Protein AF-A0A524RV89-F1 (afdb_monomer)

Nearest PDB structures (foldseek):
  7t7t-assembly1_A  TM=2.545E-01  e=1.380E-01  Citrus unshiu
  4hot-assembly1_A  TM=1.975E-01  e=1.926E-01  Homo sapiens
  7b6z-assembly1_A  TM=2.613E-01  e=2.079E+00  Drosophila melanogaster
  7cc7-assembly1_A  TM=2.211E-01  e=3.576E+00  Homo sapiens

Mean predicted aligned error: 7.77 Å

Foldseek 3Di:
DKDLADLQLLLVHDLPDALVVLVVSLVVPLVDDDPLPADPQLNVLLNVSSVVSSVQCNPPVSSVVVVVVVVVQVVPPDPRRDIDDDDPSSQLSSLVSCVVSLVLVSSLVSLVVCCDPPNRDDAPDSSVVSSLSSNLSSLQSVLVVCVVVLVLVVNLVSLVVSLVVCVVRVVCVVSSVVSQLVNLLSLLSQLVVQLQDDPVVPVSNVVSLVSVVQQQVQQLHLPRAQVPGRNRDDNVVSVVSVVNSVVSDDLVSLLVVLVVRVVSPYPVSLLSNLVSLCVCCVVVVNLVSLVVSLVSLVPDPDPQCLLVNLVSCVSNVNNVVSVVSVVPHPDPVLVVQCVVPPVDSSVSSVVVVD

Organism: NCBI:txid2507554

Secondary structure (DSSP, 8-state):
-EES--HHHHHT--TT--HHHHHHHHHHHHHS---S---HHHHHHHHHHHHHHHHHHHSHHHHHHHHHHHHHHHHSSS-----EE--TTSHHHHHHHHHHTT-HHHHHHHHHHHTSTTSPPPTT-HHHHHHHHHHHHHHHHHHHHHHHTT-HHHHHHHHHHHHHHHTT-GGGHHHHHHHHHHHHHHHHHHHHHHHTS-TT-HHHHHHHHHHHHHHHHHHTSTT---TT-TT---HHHHHHHHHHHHHHS-HHHHHHHHHHHHHTT-HHHHHHHHHHHHHHHHHTT-HHHHHHHHHHHHHS--TT-HHHHHHHHHHTT-HHHHHHHHTT---HHHHHHTTS--S-HHHHHHHHT-

Radius of gyration: 31.1 Å; Cα contacts (8 Å, |Δi|>4): 405; chains: 1; bounding box: 71×44×80 Å

Sequence (354 aa):
MELAIDHFRLLGVSTSTACDMVLQVLRQRLEQPPGEGYSSETLKARAQLLRASADLLSDQTRRNSYEAELLAMGGEGASCVAALEIPSSLEAGGLILLLEASLAQEALDGALKALQPPQAPALGSGREADLTLLAATAARAAAGDLWHQRRYEQAAIVLQQAVSLLQKYPRQGERREQLQADLAQLLPYRVLDLLSRDLSVVDARQRGLELLDGLIAARGGLEGSAEGCPGAMTASAFQDFLKQIRSYMTVGEQIERFEDWARKGSPTADFLGAHALTSAGFSRHQPALIFQALERLTAMPTAGLEPELSCLQLLLGRTDLAQKTLDRCDSAQLAGWLVEPSGDRLADLCCCCR

Solvent-accessible surface area (backbone atoms only — not comparable to full-atom values): 19061 Å² total; per-residue (Å²): 84,73,41,84,43,42,60,43,50,59,63,71,48,60,96,82,62,53,45,71,56,46,55,52,46,49,51,53,54,66,77,55,64,82,85,88,72,62,44,73,65,41,53,48,28,31,50,48,54,49,48,56,35,42,60,41,56,50,36,67,69,56,30,53,54,50,52,52,53,53,51,55,48,62,66,66,90,48,95,61,66,45,66,37,79,42,60,78,88,32,44,69,14,52,36,50,36,30,37,76,56,72,35,14,58,62,20,20,53,51,28,55,54,46,64,30,82,94,66,39,54,60,91,89,35,66,66,36,54,36,37,54,50,44,24,49,54,17,24,52,48,34,22,48,57,27,44,79,70,69,38,40,60,59,18,40,51,44,31,50,52,41,41,63,54,42,70,80,38,76,92,41,51,70,62,39,50,51,44,50,50,54,45,21,63,42,45,63,54,26,28,49,57,28,30,64,49,62,86,85,47,50,72,49,32,54,51,15,51,52,49,46,52,50,50,34,55,63,24,67,32,87,87,36,56,36,82,95,27,72,42,55,49,54,73,67,57,46,51,53,49,52,60,53,49,53,77,46,45,53,71,66,59,47,34,55,50,17,51,55,40,26,75,73,70,20,67,66,26,41,53,52,22,24,54,42,28,34,54,50,12,62,78,65,74,33,63,69,36,32,50,53,17,42,55,50,62,69,72,47,98,62,86,86,49,31,62,61,49,15,51,44,28,46,76,67,70,35,55,72,61,14,51,61,32,41,76,68,51,88,48,70,69,57,59,64,67,59,68,78,70,86,80,45,72,70,64,55,51,60,63,72,75,111

pLDDT: mean 89.1, std 11.67, range [34.16, 98.25]

Structure (mmCIF, N/CA/C/O backbone):
data_AF-A0A524RV89-F1
#
_entry.id   AF-A0A524RV89-F1
#
loop_
_atom_site.group_PDB
_atom_site.id
_atom_site.type_symbol
_atom_site.label_atom_id
_atom_site.label_alt_id
_atom_site.label_comp_id
_atom_site.label_asym_id
_atom_site.label_entity_id
_atom_site.label_seq_id
_atom_site.pdbx_PDB_ins_code
_atom_site.Cartn_x
_atom_site.Cartn_y
_atom_site.Cartn_z
_atom_site.occupancy
_atom_site.B_iso_or_equiv
_atom_site.auth_seq_id
_atom_site.auth_comp_id
_atom_site.auth_asym_id
_atom_site.auth_atom_id
_atom_site.pdbx_PDB_model_num
ATOM 1 N N . MET A 1 1 ? -24.936 4.294 18.659 1.00 84.81 1 MET A N 1
ATOM 2 C CA . MET A 1 1 ? -24.056 3.912 17.532 1.00 84.81 1 MET A CA 1
ATOM 3 C C . MET A 1 1 ? -24.070 2.402 17.455 1.00 84.81 1 MET A C 1
ATOM 5 O O . MET A 1 1 ? -24.128 1.787 18.508 1.00 84.81 1 MET A O 1
ATOM 9 N N . GLU A 1 2 ? -24.025 1.825 16.264 1.00 88.25 2 GLU A N 1
ATOM 10 C CA . GLU A 1 2 ? -23.900 0.378 16.079 1.00 88.25 2 GLU A CA 1
ATOM 11 C C . GLU A 1 2 ? -22.435 0.011 15.815 1.00 88.25 2 GLU A C 1
ATOM 13 O O . GLU A 1 2 ? -21.784 0.630 14.970 1.00 88.25 2 GLU A O 1
ATOM 18 N N . LEU A 1 3 ? -21.915 -0.973 16.548 1.00 87.75 3 LEU A N 1
ATOM 19 C CA . LEU A 1 3 ? -20.628 -1.610 16.275 1.00 87.75 3 LEU A CA 1
ATOM 20 C C . LEU A 1 3 ? -20.870 -2.921 15.535 1.00 87.75 3 LEU A C 1
ATOM 22 O O . LEU A 1 3 ? -21.623 -3.757 16.024 1.00 87.75 3 LEU A O 1
ATOM 26 N N . ALA A 1 4 ? -20.187 -3.135 14.414 1.00 89.19 4 ALA A N 1
ATOM 27 C CA . ALA A 1 4 ? -20.280 -4.363 13.622 1.00 89.19 4 ALA A CA 1
ATOM 28 C C . ALA A 1 4 ? -19.476 -5.523 14.256 1.00 89.19 4 ALA A C 1
ATOM 30 O O . ALA A 1 4 ? -18.532 -6.048 13.668 1.00 89.19 4 ALA A O 1
ATOM 31 N N . ILE A 1 5 ? -19.801 -5.880 15.498 1.00 90.75 5 ILE A N 1
ATOM 32 C CA . ILE A 1 5 ? -19.165 -6.946 16.276 1.00 90.75 5 ILE A CA 1
ATOM 33 C C . ILE A 1 5 ? -20.167 -7.530 17.276 1.00 90.75 5 ILE A C 1
ATOM 35 O O . ILE A 1 5 ? -20.971 -6.788 17.821 1.00 90.75 5 ILE A O 1
ATOM 39 N N . ASP A 1 6 ? -20.107 -8.834 17.555 1.00 92.69 6 ASP A N 1
ATOM 40 C CA . ASP A 1 6 ? -20.896 -9.489 18.609 1.00 92.69 6 ASP A CA 1
ATOM 41 C C . ASP A 1 6 ? -20.194 -9.469 19.983 1.00 92.69 6 ASP A C 1
ATOM 43 O O . ASP A 1 6 ? -19.000 -9.179 20.098 1.00 92.69 6 ASP A O 1
ATOM 47 N N . HIS A 1 7 ? -20.925 -9.819 21.049 1.00 93.88 7 HIS A N 1
ATOM 48 C CA . HIS A 1 7 ? -20.385 -9.833 22.414 1.00 93.88 7 HIS A CA 1
ATOM 49 C C . HIS A 1 7 ? -19.232 -10.830 22.610 1.00 93.88 7 HIS A C 1
ATOM 51 O O . HIS A 1 7 ? -18.341 -10.556 23.417 1.00 93.88 7 HIS A O 1
ATOM 57 N N . PHE A 1 8 ? -19.215 -11.965 21.896 1.00 93.75 8 PHE A N 1
ATOM 58 C CA . PHE A 1 8 ? -18.141 -12.956 22.013 1.00 93.75 8 PHE A CA 1
ATOM 59 C C . PHE A 1 8 ? -16.850 -12.417 21.395 1.00 93.75 8 PHE A C 1
ATOM 61 O O . PHE A 1 8 ? -15.810 -12.387 22.058 1.00 93.75 8 PHE A O 1
ATOM 68 N N . ARG A 1 9 ? -16.923 -11.906 20.161 1.00 93.12 9 ARG A N 1
ATOM 69 C CA . ARG A 1 9 ? -15.789 -11.292 19.458 1.00 93.12 9 ARG A CA 1
ATOM 70 C C . ARG A 1 9 ? -15.277 -10.044 20.167 1.00 93.12 9 ARG A C 1
ATOM 72 O O . ARG A 1 9 ? -14.065 -9.881 20.267 1.00 93.12 9 ARG A O 1
ATOM 79 N N . LEU A 1 10 ? -16.165 -9.216 20.720 1.00 93.38 10 LEU A N 1
ATOM 80 C CA . LEU A 1 10 ? -15.792 -8.036 21.506 1.00 93.38 10 LEU A CA 1
ATOM 81 C C . LEU A 1 10 ? -14.957 -8.416 22.740 1.00 93.38 10 LEU A C 1
ATOM 83 O O . LEU A 1 10 ? -13.987 -7.730 23.069 1.00 93.38 10 LEU A O 1
ATOM 87 N N . LEU A 1 11 ? -15.287 -9.532 23.402 1.00 93.69 11 LEU A N 1
ATOM 88 C CA . LEU A 1 11 ? -14.493 -10.071 24.512 1.00 93.69 11 LEU A CA 1
ATOM 89 C C . LEU A 1 11 ? -13.249 -10.856 24.075 1.00 93.69 11 LEU A C 1
ATOM 91 O O . LEU A 1 11 ? -12.358 -11.061 24.899 1.00 93.69 11 LEU A O 1
ATOM 95 N N . GLY A 1 12 ? -13.179 -11.291 22.816 1.00 91.75 12 GLY A N 1
ATOM 96 C CA . GLY A 1 12 ? -12.126 -12.173 22.311 1.00 91.75 12 GLY A CA 1
ATOM 97 C C . GLY A 1 12 ? -12.311 -13.640 22.713 1.00 91.75 12 GLY A C 1
ATOM 98 O O . GLY A 1 12 ? -11.329 -14.347 22.926 1.00 91.75 12 GLY A O 1
ATOM 99 N N . VAL A 1 13 ? -13.557 -14.100 22.855 1.00 93.94 13 VAL A N 1
ATOM 100 C CA . VAL A 1 13 ? -13.904 -15.493 23.188 1.00 93.94 13 VAL A CA 1
ATOM 101 C C . VAL A 1 13 ? -14.694 -16.150 22.052 1.00 93.94 13 VAL A C 1
ATOM 103 O O . VAL A 1 13 ? -15.300 -15.461 21.238 1.00 93.94 13 VAL A O 1
ATOM 106 N N . SER A 1 14 ? -14.708 -17.485 21.984 1.00 90.75 14 SER A N 1
ATOM 107 C CA . SER A 1 14 ? -15.597 -18.222 21.078 1.00 90.75 14 SER A CA 1
ATOM 108 C C . SER A 1 14 ? -16.951 -18.513 21.734 1.00 90.75 14 SER A C 1
ATOM 110 O O . SER A 1 14 ? -17.088 -18.496 22.960 1.00 90.75 14 SER A O 1
ATOM 112 N N . THR A 1 15 ? -17.952 -18.858 20.920 1.00 88.44 15 THR A N 1
ATOM 113 C CA . THR A 1 15 ? -19.286 -19.279 21.390 1.00 88.44 15 THR A CA 1
ATOM 114 C C . THR A 1 15 ? -19.252 -20.547 22.249 1.00 88.44 15 THR A C 1
ATOM 116 O O . THR A 1 15 ? -20.160 -20.785 23.036 1.00 88.44 15 THR A O 1
ATOM 119 N N . SER A 1 16 ? -18.181 -21.344 22.171 1.00 89.00 16 SER A N 1
ATOM 120 C CA . SER A 1 16 ? -17.980 -22.550 22.983 1.00 89.00 16 SER A CA 1
ATOM 121 C C . SER A 1 16 ? -17.348 -22.290 24.359 1.00 89.00 16 SER A C 1
ATOM 123 O O . SER A 1 16 ? -17.211 -23.219 25.151 1.00 89.00 16 SER A O 1
ATOM 125 N N . THR A 1 17 ? -16.903 -21.066 24.655 1.00 91.06 17 THR A N 1
ATOM 126 C CA . THR A 1 17 ? -16.176 -20.750 25.896 1.00 91.06 17 THR A CA 1
ATOM 127 C C . THR A 1 17 ? -17.087 -20.843 27.122 1.00 91.06 17 THR A C 1
ATOM 129 O O . THR A 1 17 ? -18.148 -20.230 27.139 1.00 91.06 17 THR A O 1
ATOM 132 N N . ALA A 1 18 ? -16.688 -21.562 28.176 1.00 89.94 18 ALA A N 1
ATOM 133 C CA . ALA A 1 18 ? -17.464 -21.675 29.421 1.00 89.94 18 ALA A CA 1
ATOM 134 C C . ALA A 1 18 ? -17.517 -20.356 30.227 1.00 89.94 18 ALA A C 1
ATOM 136 O O . ALA A 1 18 ? -16.608 -19.532 30.123 1.00 89.94 18 ALA A O 1
ATOM 137 N N . CYS A 1 19 ? -18.541 -20.165 31.071 1.00 86.25 19 CYS A N 1
ATOM 138 C CA . CYS A 1 19 ? -18.753 -18.915 31.825 1.00 86.25 19 CYS A CA 1
ATOM 139 C C . CYS A 1 19 ? -17.561 -18.509 32.712 1.00 86.25 19 CYS A C 1
ATOM 141 O O . CYS A 1 19 ? -17.164 -17.344 32.702 1.00 86.25 19 CYS A O 1
ATOM 143 N N . ASP A 1 20 ? -16.933 -19.453 33.420 1.00 88.19 20 ASP A N 1
ATOM 144 C CA . ASP A 1 20 ? -15.768 -19.153 34.271 1.00 88.19 20 ASP A CA 1
ATOM 145 C C . ASP A 1 20 ? -14.581 -18.620 33.453 1.00 88.19 20 ASP A C 1
ATOM 147 O O . ASP A 1 20 ? -13.881 -17.691 33.868 1.00 88.19 20 ASP A O 1
ATOM 151 N N . MET A 1 21 ? -14.403 -19.149 32.238 1.00 93.19 21 MET A N 1
ATOM 152 C CA . MET A 1 21 ? -13.368 -18.695 31.312 1.00 93.19 21 MET A CA 1
ATOM 153 C C . MET A 1 21 ? -13.661 -17.291 30.773 1.00 93.19 21 MET A C 1
ATOM 155 O O . MET A 1 21 ? -12.728 -16.510 30.603 1.00 93.19 21 MET A O 1
ATOM 159 N N . VAL A 1 22 ? -14.932 -16.925 30.564 1.00 94.31 22 VAL A N 1
ATOM 160 C CA . VAL A 1 22 ? -15.321 -15.554 30.171 1.00 94.31 22 VAL A CA 1
ATOM 161 C C . VAL A 1 22 ? -14.859 -14.540 31.221 1.00 94.31 22 VAL A C 1
ATOM 163 O O . VAL A 1 22 ? -14.265 -13.518 30.874 1.00 94.31 22 VAL A O 1
ATOM 166 N N . LEU A 1 23 ? -15.065 -14.830 32.510 1.00 93.62 23 LEU A N 1
ATOM 167 C CA . LEU A 1 23 ? -14.633 -13.945 33.598 1.00 93.62 23 LEU A CA 1
ATOM 168 C C . LEU A 1 23 ? -13.105 -13.861 33.710 1.00 93.62 23 LEU A C 1
ATOM 170 O O . LEU A 1 23 ? -12.569 -12.795 34.021 1.00 93.62 23 LEU A O 1
ATOM 174 N N . GLN A 1 24 ? -12.395 -14.959 33.441 1.00 94.44 24 GLN A N 1
ATOM 175 C CA . GLN A 1 24 ? -10.934 -14.953 33.393 1.00 94.44 24 GLN A CA 1
ATOM 176 C C . GLN A 1 24 ? -10.411 -14.081 32.242 1.00 94.44 24 GLN A C 1
ATOM 178 O O . GLN A 1 24 ? -9.532 -13.246 32.464 1.00 94.44 24 GLN A O 1
ATOM 183 N N . VAL A 1 25 ? -10.983 -14.221 31.042 1.00 95.50 25 VAL A N 1
ATOM 184 C CA . VAL A 1 25 ? -10.621 -13.399 29.877 1.00 95.50 25 VAL A CA 1
ATOM 185 C C . VAL A 1 25 ? -10.921 -11.925 30.143 1.00 95.50 25 VAL A C 1
ATOM 187 O O . VAL A 1 25 ? -10.062 -11.079 29.890 1.00 95.50 25 VAL A O 1
ATOM 190 N N . LEU A 1 26 ? -12.075 -11.603 30.741 1.00 96.69 26 LEU A N 1
ATOM 191 C CA . LEU A 1 26 ? -12.393 -10.239 31.170 1.00 96.69 26 LEU A CA 1
ATOM 192 C C . LEU A 1 26 ? -11.293 -9.661 32.070 1.00 96.69 26 LEU A C 1
ATOM 194 O O . LEU A 1 26 ? -10.817 -8.557 31.807 1.00 96.69 26 LEU A O 1
ATOM 198 N N . ARG A 1 27 ? -10.881 -10.383 33.124 1.00 96.25 27 ARG A N 1
ATOM 199 C CA . ARG A 1 27 ? -9.831 -9.913 34.048 1.00 96.25 27 ARG A CA 1
ATOM 200 C C . ARG A 1 27 ? -8.536 -9.609 33.304 1.00 96.25 27 ARG A C 1
ATOM 202 O O . ARG A 1 27 ? -8.019 -8.503 33.434 1.00 96.25 27 ARG A O 1
ATOM 209 N N . GLN A 1 28 ? -8.083 -10.530 32.456 1.00 95.81 28 GLN A N 1
ATOM 210 C CA . GLN A 1 28 ? -6.875 -10.335 31.657 1.00 95.81 28 GLN A CA 1
ATOM 211 C C . GLN A 1 28 ? -6.978 -9.095 30.753 1.00 95.81 28 GLN A C 1
ATOM 213 O O . GLN A 1 28 ? -6.059 -8.280 30.707 1.00 95.81 28 GLN A O 1
ATOM 218 N N . ARG A 1 29 ? -8.110 -8.904 30.063 1.00 95.62 29 ARG A N 1
ATOM 219 C CA . ARG A 1 29 ? -8.323 -7.752 29.166 1.00 95.62 29 ARG A CA 1
ATOM 220 C C . ARG A 1 29 ? -8.420 -6.415 29.907 1.00 95.62 29 ARG A C 1
ATOM 222 O O . ARG A 1 29 ? -8.148 -5.371 29.307 1.00 95.62 29 ARG A O 1
ATOM 229 N N . LEU A 1 30 ? -8.834 -6.427 31.176 1.00 95.69 30 LEU A N 1
ATOM 230 C CA . LEU A 1 30 ? -8.850 -5.246 32.044 1.00 95.69 30 LEU A CA 1
ATOM 231 C C . LEU A 1 30 ? -7.454 -4.912 32.590 1.00 95.69 30 LEU A C 1
ATOM 233 O O . LEU A 1 30 ? -7.133 -3.733 32.719 1.00 95.69 30 LEU A O 1
ATOM 237 N N . GLU A 1 31 ? -6.633 -5.923 32.883 1.00 95.38 31 GLU A N 1
ATOM 238 C CA . GLU A 1 31 ? -5.240 -5.762 33.330 1.00 95.38 31 GLU A CA 1
ATOM 239 C C . GLU A 1 31 ? -4.295 -5.340 32.196 1.00 95.38 31 GLU A C 1
ATOM 241 O O . GLU A 1 31 ? -3.252 -4.741 32.452 1.00 95.38 31 GLU A O 1
ATOM 246 N N . GLN A 1 32 ? -4.673 -5.612 30.945 1.00 92.12 32 GLN A N 1
ATOM 247 C CA . GLN A 1 32 ? -3.894 -5.301 29.745 1.00 92.12 32 GLN A CA 1
ATOM 248 C C . GLN A 1 32 ? -4.630 -4.284 28.849 1.00 92.12 32 GLN A C 1
ATOM 250 O O . GLN A 1 32 ? -5.162 -4.656 27.797 1.00 92.12 32 GLN A O 1
ATOM 255 N N . PRO A 1 33 ? -4.718 -2.998 29.250 1.00 90.50 33 PRO A N 1
ATOM 256 C CA . PRO A 1 33 ? -5.249 -1.952 28.384 1.00 90.50 33 PRO A CA 1
ATOM 257 C C . PRO A 1 33 ? -4.284 -1.644 27.222 1.00 90.50 33 PRO A C 1
ATOM 259 O O . PRO A 1 33 ? -3.078 -1.874 27.343 1.00 90.50 33 PRO A O 1
ATOM 262 N N . PRO A 1 34 ? -4.783 -1.079 26.109 1.00 91.00 34 PRO A N 1
ATOM 263 C CA . PRO A 1 34 ? -3.933 -0.658 25.000 1.00 91.00 34 PRO A CA 1
ATOM 264 C C . PRO A 1 34 ? -2.951 0.440 25.436 1.00 91.00 34 PRO A C 1
ATOM 266 O O . PRO A 1 34 ? -3.334 1.421 26.075 1.00 91.00 34 PRO A O 1
ATOM 269 N N . GLY A 1 35 ? -1.677 0.281 25.069 1.00 81.25 35 GLY A N 1
ATOM 270 C CA . GLY A 1 35 ? -0.576 1.157 25.498 1.00 81.25 35 GLY A CA 1
ATOM 271 C C . GLY A 1 35 ? -0.398 2.443 24.683 1.00 81.25 35 GLY A C 1
ATOM 272 O O . GLY A 1 35 ? 0.546 3.185 24.925 1.00 81.25 35 GLY A O 1
ATOM 273 N N . GLU A 1 36 ? -1.274 2.725 23.718 1.00 77.88 36 GLU A N 1
ATOM 274 C CA . GLU A 1 36 ? -1.046 3.740 22.671 1.00 77.88 36 GLU A CA 1
ATOM 275 C C . GLU A 1 36 ? -1.231 5.203 23.133 1.00 77.88 36 GLU A C 1
ATOM 277 O O . GLU A 1 36 ? -1.144 6.133 22.328 1.00 77.88 36 GLU A O 1
ATOM 282 N N . GLY A 1 37 ? -1.438 5.425 24.436 1.00 86.75 37 GLY A N 1
ATOM 283 C CA . GLY A 1 37 ? -1.590 6.755 25.033 1.00 86.75 37 GLY A CA 1
ATOM 284 C C . GLY A 1 37 ? -3.027 7.277 25.073 1.00 86.75 37 GLY A C 1
ATOM 285 O O . GLY A 1 37 ? -3.220 8.487 25.170 1.00 86.75 37 GLY A O 1
ATOM 286 N N . TYR A 1 38 ? -4.024 6.388 25.006 1.00 94.69 38 TYR A N 1
ATOM 287 C CA . TYR A 1 38 ? -5.436 6.751 25.146 1.00 94.69 38 TYR A CA 1
ATOM 288 C C . TYR A 1 38 ? -5.743 7.403 26.499 1.00 94.69 38 TYR A C 1
ATOM 290 O O . TYR A 1 38 ? -5.169 7.050 27.535 1.00 94.69 38 TYR A O 1
ATOM 298 N N . SER A 1 39 ? -6.708 8.320 26.510 1.00 94.75 39 SER A N 1
ATOM 299 C CA . SER A 1 39 ? -7.163 8.972 27.732 1.00 94.75 39 SER A CA 1
ATOM 300 C C . SER A 1 39 ? -7.814 7.991 28.713 1.00 94.75 39 SER A C 1
ATOM 302 O O . SER A 1 39 ? -8.401 6.966 28.350 1.00 94.75 39 SER A O 1
ATOM 304 N N . SER A 1 40 ? -7.774 8.345 30.002 1.00 94.62 40 SER A N 1
ATOM 305 C CA . SER A 1 40 ? -8.414 7.537 31.049 1.00 94.62 40 SER A CA 1
ATOM 306 C C . SER A 1 40 ? -9.931 7.398 30.867 1.00 94.62 40 SER A C 1
ATOM 308 O O . SER A 1 40 ? -10.506 6.411 31.320 1.00 94.62 40 SER A O 1
ATOM 310 N N . GLU A 1 41 ? -10.583 8.362 30.212 1.00 94.31 41 GLU A N 1
ATOM 311 C CA . GLU A 1 41 ? -12.019 8.325 29.927 1.00 94.31 41 GLU A CA 1
ATOM 312 C C . GLU A 1 41 ? -12.334 7.242 28.892 1.00 94.31 41 GLU A C 1
ATOM 314 O O . GLU A 1 41 ? -13.166 6.369 29.141 1.00 94.31 41 GLU A O 1
ATOM 319 N N . THR A 1 42 ? -11.586 7.220 27.790 1.00 95.88 42 THR A N 1
ATOM 320 C CA . THR A 1 42 ? -11.736 6.220 26.729 1.00 95.88 42 THR A CA 1
ATOM 321 C C . THR A 1 42 ? -11.395 4.810 27.217 1.00 95.88 42 THR A C 1
ATOM 323 O O . THR A 1 42 ? -12.123 3.858 26.927 1.00 95.88 42 THR A O 1
ATOM 326 N N . LEU A 1 43 ? -10.357 4.656 28.047 1.00 96.25 43 LEU A N 1
ATOM 327 C CA . LEU A 1 43 ? -10.029 3.365 28.665 1.00 96.25 43 LEU A CA 1
ATOM 328 C C . LEU A 1 43 ? -11.121 2.878 29.632 1.00 96.25 43 LEU A C 1
ATOM 330 O O . LEU A 1 43 ? -11.414 1.681 29.685 1.00 96.25 43 LEU A O 1
ATOM 334 N N . LYS A 1 44 ? -11.769 3.788 30.374 1.00 96.19 44 LYS A N 1
ATOM 335 C CA . LYS A 1 44 ? -12.935 3.445 31.205 1.00 96.19 44 LYS A CA 1
ATOM 336 C C . LYS A 1 44 ? -14.130 3.036 30.349 1.00 96.19 44 LYS A C 1
ATOM 338 O O . LYS A 1 44 ? -14.779 2.053 30.696 1.00 96.19 44 LYS A O 1
ATOM 343 N N . ALA A 1 45 ? -14.393 3.732 29.242 1.00 96.31 45 ALA A N 1
ATOM 344 C CA . ALA A 1 45 ? -15.456 3.370 28.307 1.00 96.31 45 ALA A CA 1
ATOM 345 C C . ALA A 1 45 ? -15.245 1.963 27.724 1.00 96.31 45 ALA A C 1
ATOM 347 O O . ALA A 1 45 ? -16.148 1.128 27.776 1.00 96.31 45 ALA A O 1
ATOM 348 N N . ARG A 1 46 ? -14.019 1.654 27.278 1.00 97.00 46 ARG A N 1
ATOM 349 C CA . ARG A 1 46 ? -13.615 0.302 26.857 1.00 97.00 46 ARG A CA 1
ATOM 350 C C . ARG A 1 46 ? -13.884 -0.736 27.950 1.00 97.00 46 ARG A C 1
ATOM 352 O O . ARG A 1 46 ? -14.505 -1.765 27.696 1.00 97.00 46 ARG A O 1
ATOM 359 N N . ALA A 1 47 ? -13.446 -0.469 29.182 1.00 97.44 47 ALA A N 1
ATOM 360 C CA . ALA A 1 47 ? -13.644 -1.381 30.308 1.00 97.44 47 ALA A CA 1
ATOM 361 C C . ALA A 1 47 ? -15.129 -1.603 30.646 1.00 97.44 47 ALA A C 1
ATOM 363 O O . ALA A 1 47 ? -15.508 -2.702 31.045 1.00 97.44 47 ALA A O 1
ATOM 364 N N . GLN A 1 48 ? -15.973 -0.578 30.500 1.00 97.62 48 GLN A N 1
ATOM 365 C CA . GLN A 1 48 ? -17.419 -0.695 30.698 1.00 97.62 48 GLN A CA 1
ATOM 366 C C . GLN A 1 48 ? -18.058 -1.624 29.662 1.00 97.62 48 GLN A C 1
ATOM 368 O O . GLN A 1 48 ? -18.830 -2.498 30.047 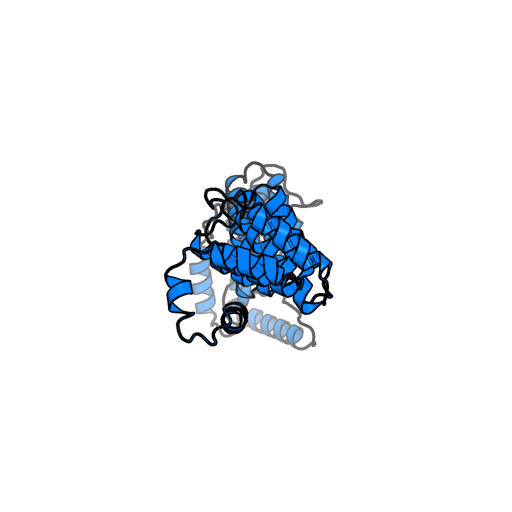1.00 97.62 48 GLN A O 1
ATOM 373 N N . LEU A 1 49 ? -17.693 -1.498 28.383 1.00 97.25 49 LEU A N 1
ATOM 374 C CA . LEU A 1 49 ? -18.198 -2.372 27.315 1.00 97.25 49 LEU A CA 1
ATOM 375 C C . LEU A 1 49 ? -17.768 -3.834 27.500 1.00 97.25 49 LEU A C 1
ATOM 377 O O . LEU A 1 49 ? -18.582 -4.745 27.328 1.00 97.25 49 LEU A O 1
ATOM 381 N N . LEU A 1 50 ? -16.515 -4.061 27.909 1.00 97.50 50 LEU A N 1
ATOM 382 C CA . LEU A 1 50 ? -16.014 -5.399 28.235 1.00 97.50 50 LEU A CA 1
ATOM 383 C C . LEU A 1 50 ? -16.803 -6.033 29.387 1.00 97.50 50 LEU A C 1
ATOM 385 O O . LEU A 1 50 ? -17.221 -7.184 29.281 1.00 97.50 50 LEU A O 1
ATOM 389 N N . ARG A 1 51 ? -17.041 -5.280 30.471 1.00 97.50 51 ARG A N 1
ATOM 390 C CA . ARG A 1 51 ? -17.836 -5.756 31.615 1.00 97.50 51 ARG A CA 1
ATOM 391 C C . ARG A 1 51 ? -19.270 -6.069 31.209 1.00 97.50 51 ARG A C 1
ATOM 393 O O . ARG A 1 51 ? -19.723 -7.172 31.468 1.00 97.50 51 ARG A O 1
ATOM 400 N N . ALA A 1 52 ? -19.936 -5.159 30.499 1.00 96.06 52 ALA A N 1
ATOM 401 C CA . ALA A 1 52 ? -21.314 -5.361 30.052 1.00 96.06 52 ALA A CA 1
ATOM 402 C C . ALA A 1 52 ? -21.467 -6.626 29.189 1.00 96.06 52 ALA A C 1
ATOM 404 O O . ALA A 1 52 ? -22.425 -7.382 29.352 1.00 96.06 52 ALA A O 1
ATOM 405 N N . SER A 1 53 ? -20.496 -6.883 28.310 1.00 95.62 53 SER A N 1
ATOM 406 C CA . SER A 1 53 ? -20.484 -8.085 27.474 1.00 95.62 53 SER A CA 1
ATOM 407 C C . SER A 1 53 ? -20.225 -9.350 28.300 1.00 95.62 53 SER A C 1
ATOM 409 O O . SER A 1 53 ? -20.884 -10.365 28.095 1.00 95.62 53 SER A O 1
ATOM 411 N N . ALA A 1 54 ? -19.327 -9.297 29.285 1.00 96.25 54 ALA A N 1
ATOM 412 C CA . ALA A 1 54 ? -19.038 -10.436 30.154 1.00 96.25 54 ALA A CA 1
ATOM 413 C C . ALA A 1 54 ? -20.207 -10.751 31.099 1.00 96.25 54 ALA A C 1
ATOM 415 O O . ALA A 1 54 ? -20.503 -11.920 31.337 1.00 96.25 54 ALA A O 1
ATOM 416 N N . ASP A 1 55 ? -20.904 -9.729 31.594 1.00 95.81 55 ASP A N 1
ATOM 417 C CA . ASP A 1 55 ? -22.100 -9.875 32.427 1.00 95.81 55 ASP A CA 1
ATOM 418 C C . ASP A 1 55 ? -23.234 -10.559 31.648 1.00 95.81 55 ASP A C 1
ATOM 420 O O . ASP A 1 55 ? -23.977 -11.363 32.205 1.00 95.81 55 ASP A O 1
ATOM 424 N N . LEU A 1 56 ? -23.364 -10.275 30.346 1.00 94.88 56 LEU A N 1
ATOM 425 C CA . LEU A 1 56 ? -24.310 -10.971 29.472 1.00 94.88 56 LEU A CA 1
ATOM 426 C C . LEU A 1 56 ? -23.889 -12.424 29.222 1.00 94.88 56 LEU A C 1
ATOM 428 O O . LEU A 1 56 ? -24.721 -13.321 29.320 1.00 94.88 56 LEU A O 1
ATOM 432 N N . LEU A 1 57 ? -22.610 -12.660 28.917 1.00 95.06 57 LEU A N 1
ATOM 433 C CA . LEU A 1 57 ? -22.090 -13.980 28.540 1.00 95.06 57 LEU A CA 1
ATOM 434 C C . LEU A 1 57 ? -21.863 -14.940 29.722 1.00 95.06 57 LEU A C 1
ATOM 436 O O . LEU A 1 57 ? -21.706 -16.142 29.509 1.00 95.06 57 LEU A O 1
ATOM 440 N N . SER A 1 58 ? -21.818 -14.435 30.954 1.00 93.62 58 SER A N 1
ATOM 441 C CA . SER A 1 58 ? -21.700 -15.256 32.168 1.00 93.62 58 SER A CA 1
ATOM 442 C C . SER A 1 58 ? -23.054 -15.713 32.722 1.00 93.62 58 SER A C 1
ATOM 444 O O . SER A 1 58 ? -23.114 -16.746 33.391 1.00 93.62 58 SER A O 1
ATOM 446 N N . ASP A 1 59 ? -24.143 -15.007 32.408 1.00 93.88 59 ASP A N 1
ATOM 447 C CA . ASP A 1 59 ? -25.510 -15.434 32.714 1.00 93.88 59 ASP A CA 1
ATOM 448 C C . ASP A 1 59 ? -26.000 -16.437 31.660 1.00 93.88 59 ASP A C 1
ATOM 450 O O . ASP A 1 59 ? -26.245 -16.083 30.507 1.00 93.88 59 ASP A O 1
ATOM 454 N N . GLN A 1 60 ? -26.186 -17.696 32.067 1.00 92.38 60 GLN A N 1
ATOM 455 C CA . GLN A 1 60 ? -26.591 -18.776 31.166 1.00 92.38 60 GLN A CA 1
ATOM 456 C C . GLN A 1 60 ? -27.915 -18.494 30.440 1.00 92.38 60 GLN A C 1
ATOM 458 O O . GLN A 1 60 ? -28.067 -18.862 29.278 1.00 92.38 60 GLN A O 1
ATOM 463 N N . THR A 1 61 ? -28.876 -17.845 31.102 1.00 94.94 61 THR A N 1
ATOM 464 C CA . THR A 1 61 ? -30.190 -17.573 30.506 1.00 94.94 61 THR A CA 1
ATOM 465 C C . THR A 1 61 ? -30.061 -16.502 29.433 1.00 94.94 61 THR A C 1
ATOM 467 O O . THR A 1 61 ? -30.528 -16.690 28.312 1.00 94.94 61 THR A O 1
ATOM 470 N N . ARG A 1 62 ? -29.377 -15.396 29.754 1.00 94.56 62 ARG A N 1
ATOM 471 C CA . ARG A 1 62 ? -29.155 -14.288 28.811 1.00 94.56 62 ARG A CA 1
ATOM 472 C C . ARG A 1 62 ? -28.277 -14.713 27.639 1.00 94.56 62 ARG A C 1
ATOM 474 O O . ARG A 1 62 ? -28.577 -14.357 26.503 1.00 94.56 62 ARG A O 1
ATOM 481 N N . ARG A 1 63 ? -27.243 -15.511 27.905 1.00 93.69 63 ARG A N 1
ATOM 482 C CA . ARG A 1 63 ? -26.372 -16.087 26.882 1.00 93.69 63 ARG A CA 1
ATOM 483 C C . ARG A 1 63 ? -27.140 -16.978 25.912 1.00 93.69 63 ARG A C 1
ATOM 485 O O . ARG A 1 63 ? -26.998 -16.785 24.714 1.00 93.69 63 ARG A O 1
ATOM 492 N N . ASN A 1 64 ? -27.964 -17.905 26.406 1.00 92.75 64 ASN A N 1
ATOM 493 C CA . ASN A 1 64 ? -28.741 -18.799 25.541 1.00 92.75 64 ASN A CA 1
ATOM 494 C C . ASN A 1 64 ? -29.698 -18.013 24.631 1.00 92.75 64 ASN A C 1
ATOM 496 O O . ASN A 1 64 ? -29.809 -18.324 23.447 1.00 92.75 64 ASN A O 1
ATOM 500 N N . SER A 1 65 ? -30.366 -16.986 25.169 1.00 93.31 65 SER A N 1
ATOM 501 C CA . SER A 1 65 ? -31.223 -16.101 24.370 1.00 93.31 65 SER A CA 1
ATOM 502 C C . SER A 1 65 ? -30.424 -15.369 23.290 1.00 93.31 65 SER A C 1
ATOM 504 O O . SER A 1 65 ? -30.825 -15.364 22.131 1.00 93.31 65 SER A O 1
ATOM 506 N N . TYR A 1 66 ? -29.260 -14.821 23.646 1.00 92.00 66 TYR A N 1
ATOM 507 C CA . TYR A 1 66 ? -28.391 -14.119 22.703 1.00 92.00 66 TYR A CA 1
ATOM 508 C C . TYR A 1 66 ? -27.815 -15.039 21.614 1.00 92.00 66 TYR A C 1
ATOM 510 O O . TYR A 1 66 ? -27.767 -14.669 20.445 1.00 92.00 66 TYR A O 1
ATOM 518 N N . GLU A 1 67 ? -27.408 -16.261 21.965 1.00 91.44 67 GLU A N 1
ATOM 519 C CA . GLU A 1 67 ? -26.957 -17.262 20.993 1.00 91.44 67 GLU A CA 1
ATOM 520 C C . GLU A 1 67 ? -28.078 -17.640 20.017 1.00 91.44 67 GLU A C 1
ATOM 522 O O . GLU A 1 67 ? -27.825 -17.773 18.820 1.00 91.44 67 GLU A O 1
ATOM 527 N N . ALA A 1 68 ? -29.322 -17.758 20.495 1.00 90.62 68 ALA A N 1
ATOM 528 C CA . ALA A 1 68 ? -30.477 -18.003 19.635 1.00 90.62 68 ALA A CA 1
ATOM 529 C C . ALA A 1 68 ? -30.739 -16.835 18.666 1.00 90.62 68 ALA A C 1
ATOM 531 O O . ALA A 1 68 ? -30.998 -17.074 17.486 1.00 90.62 68 ALA A O 1
ATOM 532 N N . GLU A 1 69 ? -30.621 -15.586 19.129 1.00 89.25 69 GLU A N 1
ATOM 533 C CA . GLU A 1 69 ? -30.712 -14.390 18.278 1.00 89.25 69 GLU A CA 1
ATOM 534 C C . GLU A 1 69 ? -29.599 -14.362 17.220 1.00 89.25 69 GLU A C 1
ATOM 536 O O . GLU A 1 69 ? -29.864 -14.130 16.040 1.00 89.25 69 GLU A O 1
ATOM 541 N N . LEU A 1 70 ? -28.358 -14.664 17.613 1.00 86.50 70 LEU A N 1
ATOM 542 C CA . LEU A 1 70 ? -27.212 -14.709 16.703 1.00 86.50 70 LEU A CA 1
ATOM 543 C C . LEU A 1 70 ? -27.368 -15.801 15.632 1.00 86.50 70 LEU A C 1
ATOM 545 O O . LEU A 1 70 ? -27.061 -15.570 14.462 1.00 86.50 70 LEU A O 1
ATOM 549 N N . LEU A 1 71 ? -27.884 -16.975 16.011 1.00 86.75 71 LEU A N 1
ATOM 550 C CA . LEU A 1 71 ? -28.195 -18.062 15.079 1.00 86.75 71 LEU A CA 1
ATOM 551 C C . LEU A 1 71 ? -29.318 -17.685 14.107 1.00 86.75 71 LEU A C 1
ATOM 553 O O . LEU A 1 71 ? -29.225 -18.012 12.924 1.00 86.75 71 LEU A O 1
ATOM 557 N N . ALA A 1 72 ? -30.353 -16.985 14.582 1.00 85.75 72 ALA A N 1
ATOM 558 C CA . ALA A 1 72 ? -31.429 -16.491 13.727 1.00 85.75 72 ALA A CA 1
ATOM 559 C C . ALA A 1 72 ? -30.901 -15.484 12.691 1.00 85.75 72 ALA A C 1
ATOM 561 O O . ALA A 1 72 ? -31.206 -15.617 11.508 1.00 85.75 72 ALA A O 1
ATOM 562 N N . MET A 1 73 ? -30.030 -14.555 13.106 1.00 78.69 73 MET A N 1
ATOM 563 C CA . MET A 1 73 ? -29.380 -13.592 12.205 1.00 78.69 73 MET A CA 1
ATOM 564 C C . MET A 1 73 ? -28.473 -14.261 11.158 1.00 78.69 73 MET A C 1
ATOM 566 O O . MET A 1 73 ? -28.389 -13.793 10.025 1.00 78.69 73 MET A O 1
ATOM 570 N N . GLY A 1 74 ? -27.806 -15.369 11.504 1.00 66.75 74 GLY A N 1
ATOM 571 C CA . GLY A 1 74 ? -26.940 -16.116 10.582 1.00 66.75 74 GLY A CA 1
ATOM 572 C C . GLY A 1 74 ? -27.676 -17.011 9.572 1.00 66.75 74 GLY A C 1
ATOM 573 O O . GLY A 1 74 ? -27.074 -17.438 8.587 1.00 66.75 74 GLY A O 1
ATOM 574 N N . GLY A 1 75 ? -28.959 -17.313 9.799 1.00 59.28 75 GLY A N 1
ATOM 575 C CA . GLY A 1 75 ? -29.767 -18.175 8.928 1.00 59.28 75 GLY A CA 1
ATOM 576 C C . GLY A 1 75 ? -30.343 -17.473 7.692 1.00 59.28 75 GLY A C 1
ATOM 577 O O . GLY A 1 75 ? -30.666 -18.134 6.704 1.00 59.28 75 GLY A O 1
ATOM 578 N N . GLU A 1 76 ? -30.444 -16.143 7.706 1.00 53.50 76 GLU A N 1
ATOM 579 C CA . GLU A 1 76 ? -31.122 -15.354 6.670 1.00 53.50 76 GLU A CA 1
ATOM 580 C C . GLU A 1 76 ? -30.224 -14.978 5.478 1.00 53.50 76 GLU A C 1
ATOM 582 O O . GLU A 1 76 ? -30.251 -13.840 5.037 1.00 53.50 76 GLU A O 1
ATOM 587 N N . GLY A 1 77 ? -29.421 -15.900 4.928 1.00 44.34 77 GLY A N 1
ATOM 588 C CA . GLY A 1 77 ? -28.798 -15.794 3.586 1.00 44.34 77 GLY A CA 1
ATOM 589 C C . GLY A 1 77 ? -27.923 -14.562 3.262 1.00 44.34 77 GLY A C 1
ATOM 590 O O . GLY A 1 77 ? -27.359 -14.480 2.172 1.00 44.34 77 GLY A O 1
ATOM 591 N N . ALA A 1 78 ? -27.780 -13.622 4.188 1.00 41.72 78 ALA A N 1
ATOM 592 C CA . ALA A 1 78 ? -27.021 -12.397 4.098 1.00 41.72 78 ALA A CA 1
ATOM 593 C C . ALA A 1 78 ? -25.937 -12.441 5.171 1.00 41.72 78 ALA A C 1
ATOM 595 O O . ALA A 1 78 ? -26.147 -12.940 6.273 1.00 41.72 78 ALA A O 1
ATOM 596 N N . SER A 1 79 ? -24.767 -11.906 4.838 1.00 49.59 79 SER A N 1
ATOM 597 C CA . SER A 1 79 ? -23.663 -11.650 5.763 1.00 49.59 79 SER A CA 1
ATOM 598 C C . SER A 1 79 ? -24.080 -10.613 6.822 1.00 49.59 79 SER A C 1
ATOM 600 O O . SER A 1 79 ? -23.600 -9.480 6.808 1.00 49.59 79 SER A O 1
ATOM 602 N N . CYS A 1 80 ? -25.015 -10.960 7.706 1.00 53.69 80 CYS A N 1
ATOM 603 C CA . CYS A 1 80 ? -25.483 -10.092 8.772 1.00 53.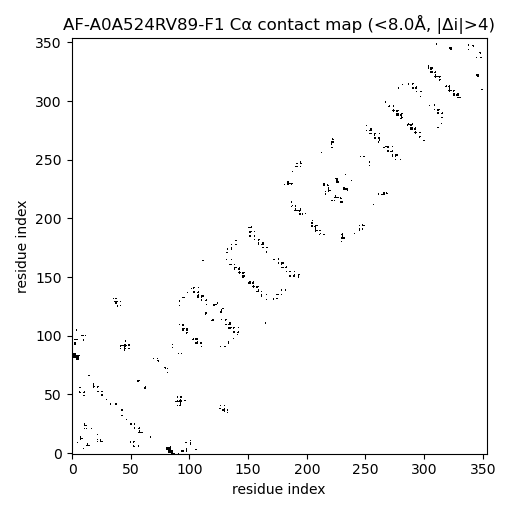69 80 CYS A CA 1
ATOM 604 C C . CYS A 1 80 ? -24.434 -10.122 9.885 1.00 53.69 80 CYS A C 1
ATOM 606 O O . CYS A 1 80 ? -24.371 -11.049 10.690 1.00 53.69 80 CYS A O 1
ATOM 608 N N . VAL A 1 81 ? -23.540 -9.135 9.874 1.00 63.44 81 VAL A N 1
ATOM 609 C CA . VAL A 1 81 ? -22.598 -8.924 10.972 1.00 63.44 81 VAL A CA 1
ATOM 610 C C . VAL A 1 81 ? -23.416 -8.476 12.179 1.00 63.44 81 VAL A C 1
ATOM 612 O O . VAL A 1 81 ? -24.227 -7.559 12.059 1.00 63.44 81 VAL A O 1
ATOM 615 N N . ALA A 1 82 ? -23.237 -9.130 13.326 1.00 74.62 82 ALA A N 1
ATOM 616 C CA . ALA A 1 82 ? -23.905 -8.721 14.554 1.00 74.62 82 ALA A CA 1
ATOM 617 C C . ALA A 1 82 ? -23.623 -7.238 14.841 1.00 74.62 82 ALA A C 1
ATOM 619 O O . ALA A 1 82 ? -22.472 -6.804 14.784 1.00 74.62 82 ALA A O 1
ATOM 620 N N . ALA A 1 83 ? -24.676 -6.477 15.133 1.00 83.25 83 ALA A N 1
ATOM 621 C CA . ALA A 1 83 ? -24.593 -5.051 15.410 1.00 83.25 83 ALA A CA 1
ATOM 622 C C . ALA A 1 83 ? -24.878 -4.798 16.894 1.00 83.25 83 ALA A C 1
ATOM 624 O O . ALA A 1 83 ? -25.996 -4.999 17.364 1.00 83.25 83 ALA A O 1
ATOM 625 N N . LEU A 1 84 ? -23.865 -4.368 17.647 1.00 87.69 84 LEU A N 1
ATOM 626 C CA . LEU A 1 84 ? -24.028 -3.970 19.042 1.00 87.69 84 LEU A CA 1
ATOM 627 C C . LEU A 1 84 ? -24.348 -2.486 19.143 1.00 87.69 84 LEU A C 1
ATOM 629 O O . LEU A 1 84 ? -23.525 -1.632 18.807 1.00 87.69 84 LEU A O 1
ATOM 633 N N . GLU A 1 85 ? -25.526 -2.174 19.674 1.00 89.38 85 GLU A N 1
ATOM 634 C CA . GLU A 1 85 ? -25.889 -0.807 20.015 1.00 89.38 85 GLU A CA 1
ATOM 635 C C . GLU A 1 85 ? -25.131 -0.336 21.260 1.00 89.38 85 GLU A C 1
ATOM 637 O O . GLU A 1 85 ? -25.247 -0.902 22.348 1.00 89.38 85 GLU A O 1
ATOM 642 N N . ILE A 1 86 ? -24.371 0.748 21.108 1.00 91.88 86 ILE A N 1
ATOM 643 C CA . ILE A 1 86 ? -23.661 1.401 22.204 1.00 91.88 86 ILE A CA 1
ATOM 644 C C . ILE A 1 86 ? -24.045 2.885 22.340 1.00 91.88 86 ILE A C 1
ATOM 646 O O . ILE A 1 86 ? -24.287 3.576 21.336 1.00 91.88 86 ILE A O 1
ATOM 650 N N . PRO A 1 87 ? -24.057 3.422 23.576 1.00 91.38 87 PRO A N 1
ATOM 651 C CA . PRO A 1 87 ? -24.183 4.855 23.819 1.00 91.38 87 PRO A CA 1
ATOM 652 C C . PRO A 1 87 ? -23.044 5.651 23.169 1.00 91.38 87 PRO A C 1
ATOM 654 O O . PRO A 1 87 ? -21.891 5.221 23.182 1.00 91.38 87 PRO A O 1
ATOM 657 N N . SER A 1 88 ? -23.325 6.867 22.688 1.00 88.00 88 SER A N 1
ATOM 658 C CA . SER A 1 88 ? -22.313 7.744 22.063 1.00 88.00 88 SER A CA 1
ATOM 659 C C . SER A 1 88 ? -21.170 8.153 23.008 1.00 88.00 88 SER A C 1
ATOM 661 O O . SER A 1 88 ? -20.087 8.544 22.560 1.00 88.00 88 SER A O 1
ATOM 663 N N . SER A 1 89 ? -21.388 8.057 24.323 1.00 90.25 89 SER A N 1
ATOM 664 C CA . SER A 1 89 ? -20.348 8.242 25.342 1.00 90.25 89 SER A CA 1
ATOM 665 C C . SER A 1 89 ? -19.312 7.114 25.347 1.00 90.25 89 SER A C 1
ATOM 667 O O . SER A 1 89 ? -18.183 7.346 25.766 1.00 90.25 89 SER A O 1
ATOM 669 N N . LEU A 1 90 ? -19.662 5.920 24.855 1.00 94.19 90 LEU A N 1
ATOM 670 C CA . LEU A 1 90 ? -18.781 4.750 24.807 1.00 94.19 90 LEU A CA 1
ATOM 671 C C . LEU A 1 90 ? -18.163 4.505 23.425 1.00 94.19 90 LEU A C 1
ATOM 673 O O . LEU A 1 90 ? -17.365 3.584 23.282 1.00 94.19 90 LEU A O 1
ATOM 677 N N . GLU A 1 91 ? -18.493 5.335 22.430 1.00 93.62 91 GLU A N 1
ATOM 678 C CA . GLU A 1 91 ? -18.072 5.185 21.028 1.00 93.62 91 GLU A CA 1
ATOM 679 C C . GLU A 1 91 ? -16.561 4.964 20.876 1.00 93.62 91 GLU A C 1
ATOM 681 O O . GLU A 1 91 ? -16.156 3.957 20.306 1.00 93.62 91 GLU A O 1
ATOM 686 N N . ALA A 1 92 ? -15.719 5.830 21.450 1.00 93.88 92 ALA A N 1
ATOM 687 C CA . ALA A 1 92 ? -14.264 5.691 21.332 1.00 93.88 92 ALA A CA 1
ATOM 688 C C . ALA A 1 92 ? -13.745 4.364 21.923 1.00 93.88 92 ALA A C 1
ATOM 690 O O . ALA A 1 92 ? -12.884 3.715 21.335 1.00 93.88 92 ALA A O 1
ATOM 691 N N . GLY A 1 93 ? -14.308 3.923 23.055 1.00 95.69 93 GLY A N 1
ATOM 692 C CA . GLY A 1 93 ? -13.973 2.630 23.656 1.00 95.69 93 GLY A CA 1
ATOM 693 C C . GLY A 1 93 ? -14.442 1.447 22.806 1.00 95.69 93 GLY A C 1
ATOM 694 O O . GLY A 1 93 ? -13.742 0.443 22.714 1.00 95.69 93 GLY A O 1
ATOM 695 N N . GLY A 1 94 ? -15.599 1.580 22.156 1.00 96.00 94 GLY A N 1
ATOM 696 C CA . GLY A 1 94 ? -16.142 0.591 21.229 1.00 96.00 94 GLY A CA 1
ATOM 697 C C . GLY A 1 94 ? -15.289 0.418 19.979 1.00 96.00 94 GLY A C 1
ATOM 698 O O . GLY A 1 94 ? -14.989 -0.705 19.586 1.00 96.00 94 GLY A O 1
ATOM 699 N N . LEU A 1 95 ? -14.826 1.521 19.394 1.00 96.44 95 LEU A N 1
ATOM 700 C CA . LEU A 1 95 ? -13.963 1.475 18.216 1.00 96.44 95 LEU A CA 1
ATOM 701 C C . LEU A 1 95 ? -12.570 0.897 18.522 1.00 96.44 95 LEU A C 1
ATOM 703 O O . LEU A 1 95 ? -12.014 0.180 17.695 1.00 96.44 95 LEU A O 1
ATOM 707 N N . ILE A 1 96 ? -12.028 1.127 19.725 1.00 96.75 96 ILE A N 1
ATOM 708 C CA . ILE A 1 96 ? -10.815 0.427 20.183 1.00 96.75 96 ILE A CA 1
ATOM 709 C C . ILE A 1 96 ? -11.050 -1.087 20.228 1.00 96.75 96 ILE A C 1
ATOM 711 O O . ILE A 1 96 ? -10.183 -1.855 19.822 1.00 96.75 96 ILE A O 1
ATOM 715 N N . LEU A 1 97 ? -12.220 -1.531 20.694 1.00 96.31 97 LEU A N 1
ATOM 716 C CA . LEU A 1 97 ? -12.546 -2.958 20.744 1.00 96.31 97 LEU A CA 1
ATOM 717 C C . LEU A 1 97 ? -12.689 -3.575 19.348 1.00 96.31 97 LEU A C 1
ATOM 719 O O . LEU A 1 97 ? -12.299 -4.726 19.174 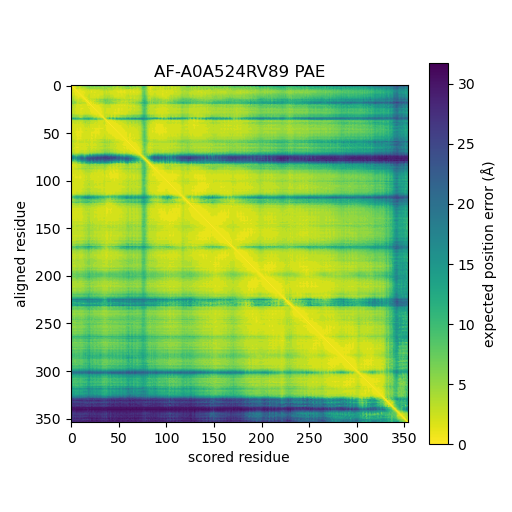1.00 96.31 97 LEU A O 1
ATOM 723 N N . LEU A 1 98 ? -13.168 -2.821 18.351 1.00 96.38 98 LEU A N 1
ATOM 724 C CA . LEU A 1 98 ? -13.131 -3.262 16.950 1.00 96.38 98 LEU A CA 1
ATOM 725 C C . LEU A 1 98 ? -11.690 -3.494 16.483 1.00 96.38 98 LEU A C 1
ATOM 727 O O . LEU A 1 98 ? -11.381 -4.563 15.959 1.00 96.38 98 LEU A O 1
ATOM 731 N N . LEU A 1 99 ? -10.795 -2.535 16.736 1.00 96.06 99 LEU A N 1
ATOM 732 C CA . LEU A 1 99 ? -9.385 -2.660 16.366 1.00 96.06 99 LEU A CA 1
ATOM 733 C C . LEU A 1 99 ? -8.726 -3.874 17.043 1.00 96.06 99 LEU A C 1
ATOM 735 O O . LEU A 1 99 ? -8.050 -4.665 16.390 1.00 96.06 99 LEU A O 1
ATOM 739 N N . GLU A 1 100 ? -8.969 -4.066 18.339 1.00 94.88 100 GLU A N 1
ATOM 740 C CA . GLU A 1 100 ? -8.462 -5.217 19.096 1.00 94.88 100 GLU A CA 1
ATOM 741 C C . GLU A 1 100 ? -9.034 -6.558 18.614 1.00 94.88 100 GLU A C 1
ATOM 743 O O . GLU A 1 100 ? -8.376 -7.588 18.750 1.00 94.88 100 GLU A O 1
ATOM 748 N N . ALA A 1 101 ? -10.233 -6.551 18.030 1.00 94.44 101 ALA A N 1
ATOM 749 C CA . ALA A 1 101 ? -10.866 -7.710 17.411 1.00 94.44 101 ALA A CA 1
ATOM 750 C C . ALA A 1 101 ? -10.456 -7.915 15.940 1.00 94.44 101 ALA A C 1
ATOM 752 O O . ALA A 1 101 ? -11.117 -8.674 15.223 1.00 94.44 101 ALA A O 1
ATOM 753 N N . SER A 1 102 ? -9.377 -7.262 15.482 1.00 93.94 102 SER A N 1
ATOM 754 C CA . SER A 1 102 ? -8.870 -7.285 14.098 1.00 93.94 102 SER A CA 1
ATOM 755 C C . SER A 1 102 ? -9.865 -6.779 13.042 1.00 93.94 102 SER A C 1
ATOM 757 O O . SER A 1 102 ? -9.786 -7.148 11.877 1.00 93.94 102 SER A O 1
ATOM 759 N N . LEU A 1 103 ? -10.804 -5.916 13.441 1.00 95.50 103 LEU A N 1
ATOM 760 C CA . LEU A 1 103 ? -11.730 -5.204 12.550 1.00 95.50 103 LEU A CA 1
ATOM 761 C C . LEU A 1 103 ? -11.205 -3.783 12.306 1.00 95.50 103 LEU A C 1
ATOM 763 O O . LEU A 1 103 ? -11.801 -2.780 12.709 1.00 95.50 103 LEU A O 1
ATOM 767 N N . ALA A 1 104 ? -10.000 -3.705 11.735 1.00 96.94 104 ALA A N 1
ATOM 768 C CA . ALA A 1 104 ? -9.253 -2.458 11.612 1.00 96.94 104 ALA A CA 1
ATOM 769 C C . ALA A 1 104 ? -9.908 -1.462 10.645 1.00 96.94 104 ALA A C 1
ATOM 771 O O . ALA A 1 104 ? -9.904 -0.260 10.911 1.00 96.94 104 ALA A O 1
ATOM 772 N N . GLN A 1 105 ? -10.497 -1.947 9.547 1.00 95.81 105 GLN A N 1
ATOM 773 C CA . GLN A 1 105 ? -11.173 -1.090 8.573 1.00 95.81 105 GLN A CA 1
ATOM 774 C C . GLN A 1 105 ? -12.425 -0.449 9.185 1.00 95.81 105 GLN A C 1
ATOM 776 O O . GLN A 1 105 ? -12.617 0.758 9.078 1.00 95.81 105 GLN A O 1
ATOM 781 N N . GLU A 1 106 ? -13.233 -1.226 9.902 1.00 95.62 106 GLU A N 1
ATOM 782 C CA . GLU A 1 106 ? -14.440 -0.756 10.580 1.00 95.62 106 GLU A CA 1
ATOM 783 C C . GLU A 1 106 ? -14.103 0.227 11.709 1.00 95.62 106 GLU A C 1
ATOM 785 O O . GLU A 1 106 ? -14.782 1.244 11.882 1.00 95.62 106 GLU A O 1
ATOM 790 N N . ALA A 1 107 ? -13.025 -0.038 12.456 1.00 96.88 107 ALA A N 1
ATOM 791 C CA . ALA A 1 107 ? -12.512 0.881 13.467 1.00 96.88 107 ALA A CA 1
ATOM 792 C C . ALA A 1 107 ? -12.063 2.216 12.849 1.00 96.88 107 ALA A C 1
ATOM 794 O O . ALA A 1 107 ? -12.380 3.281 13.389 1.00 96.88 107 ALA A O 1
ATOM 795 N N . LEU A 1 108 ? -11.365 2.170 11.708 1.00 97.06 108 LEU A N 1
ATOM 796 C CA . LEU A 1 108 ? -10.940 3.359 10.973 1.00 97.06 108 LEU A CA 1
ATOM 797 C C . LEU A 1 108 ? -12.142 4.161 10.471 1.00 97.06 108 LEU A C 1
ATOM 799 O O . LEU A 1 108 ? -12.215 5.362 10.725 1.00 97.06 108 LEU A O 1
ATOM 803 N N . ASP A 1 109 ? -13.091 3.514 9.797 1.00 95.12 109 ASP A N 1
ATOM 804 C CA . ASP A 1 109 ? -14.278 4.170 9.244 1.00 95.12 109 ASP A CA 1
ATOM 805 C C . ASP A 1 109 ? -15.105 4.835 10.354 1.00 95.12 109 ASP A C 1
ATOM 807 O O . ASP A 1 109 ? -15.539 5.986 10.223 1.00 95.12 109 ASP A O 1
ATOM 811 N N . GLY A 1 110 ? -15.254 4.151 11.493 1.00 94.44 110 GLY A N 1
ATOM 812 C CA . GLY A 1 110 ? -15.882 4.702 12.688 1.00 94.44 110 GLY A CA 1
ATOM 813 C C . GLY A 1 110 ? -15.136 5.915 13.251 1.00 94.44 110 GLY A C 1
ATOM 814 O O . GLY A 1 110 ? -15.761 6.934 13.548 1.00 94.44 110 GLY A O 1
ATOM 815 N N . ALA A 1 111 ? -13.804 5.856 13.339 1.00 95.31 111 ALA A N 1
ATOM 816 C CA . ALA A 1 111 ? -12.992 6.972 13.824 1.00 95.31 111 ALA A CA 1
ATOM 817 C C . ALA A 1 111 ? -13.055 8.185 12.880 1.00 95.31 111 ALA A C 1
ATOM 819 O O . ALA A 1 111 ? -13.234 9.318 13.333 1.00 95.31 111 ALA A O 1
ATOM 820 N N . LEU A 1 112 ? -12.974 7.960 11.563 1.00 93.38 112 LEU A N 1
ATOM 821 C CA . LEU A 1 112 ? -13.108 9.002 10.544 1.00 93.38 112 LEU A CA 1
ATOM 822 C C . LEU A 1 112 ? -14.476 9.682 10.621 1.00 93.38 112 LEU A C 1
ATOM 824 O O . LEU A 1 112 ? -14.552 10.909 10.556 1.00 93.38 112 LEU A O 1
ATOM 828 N N . LYS A 1 113 ? -15.544 8.900 10.801 1.00 92.88 113 LYS A N 1
ATOM 829 C CA . LYS A 1 113 ? -16.907 9.413 10.966 1.00 92.88 113 LYS A CA 1
ATOM 830 C C . LYS A 1 113 ? -17.055 10.232 12.250 1.00 92.88 113 LYS A C 1
ATOM 832 O O . LYS A 1 113 ? -17.619 11.321 12.203 1.00 92.88 113 LYS A O 1
ATOM 837 N N . ALA A 1 114 ? -16.511 9.756 13.370 1.00 92.81 114 ALA A N 1
ATOM 838 C CA . ALA A 1 114 ? -16.562 10.458 14.655 1.00 92.81 114 ALA A CA 1
ATOM 839 C C . ALA A 1 114 ? -15.761 11.776 14.657 1.00 92.81 114 ALA A C 1
ATOM 841 O O . 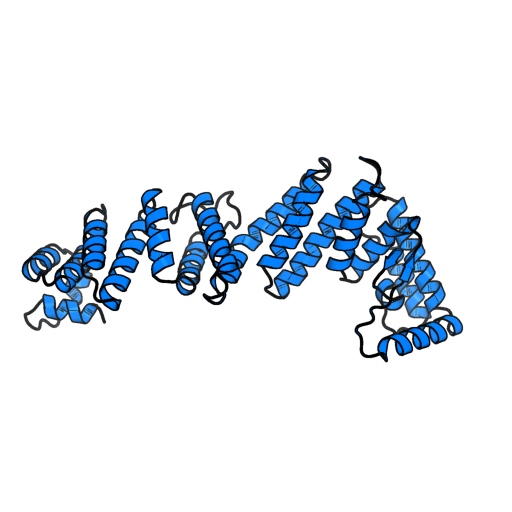ALA A 1 114 ? -16.055 12.686 15.429 1.00 92.81 114 ALA A O 1
ATOM 842 N N . LEU A 1 115 ? -14.765 11.910 13.774 1.00 92.38 115 LEU A N 1
ATOM 843 C CA . LEU A 1 115 ? -13.989 13.140 13.580 1.00 92.38 115 LEU A CA 1
ATOM 844 C C . LEU A 1 115 ? -14.662 14.154 12.635 1.00 92.38 115 LEU A C 1
ATOM 846 O O . LEU A 1 115 ? -14.146 15.260 12.462 1.00 92.38 115 LEU A O 1
ATOM 850 N N . GLN A 1 116 ? -15.804 13.815 12.032 1.00 89.19 116 GLN A N 1
ATOM 851 C CA . GLN A 1 116 ? -16.557 14.688 11.130 1.00 89.19 116 GLN A CA 1
ATOM 852 C C . GLN A 1 116 ? -17.807 15.289 11.805 1.00 89.19 116 GLN A C 1
ATOM 854 O O . GLN A 1 116 ? -18.356 14.722 12.754 1.00 89.19 116 GLN A O 1
ATOM 859 N N . PRO A 1 117 ? -18.290 16.462 11.346 1.00 84.44 117 PRO A N 1
ATOM 860 C CA . PRO A 1 117 ? -19.560 17.014 11.819 1.00 84.44 117 PRO A CA 1
ATOM 861 C C . PRO A 1 117 ? -20.728 16.049 11.527 1.00 84.44 117 PRO A C 1
ATOM 863 O O . PRO A 1 117 ? -20.706 15.373 10.498 1.00 84.44 117 PRO A O 1
ATOM 866 N N . PRO A 1 118 ? -21.765 15.983 12.390 1.00 81.81 118 PRO A N 1
ATOM 867 C CA . PRO A 1 118 ? -22.086 16.911 13.484 1.00 81.81 118 PRO A CA 1
ATOM 868 C C . PRO A 1 118 ? -21.503 16.546 14.861 1.00 81.81 118 PRO A C 1
ATOM 870 O O . PRO A 1 118 ? -21.645 17.330 15.793 1.00 81.81 118 PRO A O 1
ATOM 873 N N . GLN A 1 119 ? -20.868 15.380 15.011 1.00 76.81 119 GLN A N 1
ATOM 874 C CA . GLN A 1 119 ? -20.367 14.873 16.303 1.00 76.81 119 GLN A CA 1
ATOM 875 C C . GLN A 1 119 ? -18.862 15.109 16.508 1.00 76.81 119 GLN A C 1
ATOM 877 O O . GLN A 1 119 ? -18.266 14.544 17.425 1.00 76.81 119 GLN A O 1
ATOM 882 N N . ALA A 1 120 ? -18.261 15.959 15.671 1.00 84.81 120 ALA A N 1
ATOM 883 C CA . ALA A 1 120 ? -16.836 16.249 15.712 1.00 84.81 120 ALA A CA 1
ATOM 884 C C . ALA A 1 120 ? -16.418 16.736 17.116 1.00 84.81 120 ALA A C 1
ATOM 886 O O . ALA A 1 120 ? -17.044 17.652 17.665 1.00 84.81 120 ALA A O 1
ATOM 887 N N . PRO A 1 121 ? -15.367 16.149 17.710 1.00 88.25 121 PRO A N 1
ATOM 888 C CA . PRO A 1 121 ? -14.891 16.557 19.021 1.00 88.25 121 PRO A CA 1
ATOM 889 C C . PRO A 1 121 ? -14.346 17.989 18.985 1.00 88.25 121 PRO A C 1
ATOM 891 O O . PRO A 1 121 ? -13.867 18.474 17.958 1.00 88.25 121 PRO A O 1
ATOM 894 N N . ALA A 1 122 ? -14.390 18.667 20.134 1.00 88.44 122 ALA A N 1
ATOM 895 C CA . ALA A 1 122 ? -13.803 19.994 20.269 1.00 88.44 122 ALA A CA 1
ATOM 896 C C . ALA A 1 122 ? -12.291 19.946 20.010 1.00 88.44 122 ALA A C 1
ATOM 898 O O . ALA A 1 122 ? -11.611 19.023 20.479 1.00 88.44 122 ALA A O 1
ATOM 899 N N . LEU A 1 123 ? -11.779 20.964 19.308 1.00 86.12 123 LEU A N 1
ATOM 900 C CA . LEU A 1 123 ? -10.377 21.002 18.915 1.00 86.12 123 LEU A CA 1
ATOM 901 C C . LEU A 1 123 ? -9.445 20.952 20.136 1.00 86.12 123 LEU A C 1
ATOM 903 O O . LEU A 1 123 ? -9.574 21.758 21.059 1.00 86.12 123 LEU A O 1
ATOM 907 N N . GLY A 1 124 ? -8.507 20.007 20.149 1.00 85.81 124 GLY A N 1
ATOM 908 C CA . GLY A 1 124 ? -7.554 19.791 21.239 1.00 85.81 124 GLY A CA 1
ATOM 909 C C . GLY A 1 124 ? -8.109 19.080 22.481 1.00 85.81 124 GLY A C 1
ATOM 910 O O . GLY A 1 124 ? -7.399 19.025 23.490 1.00 85.81 124 GLY A O 1
ATOM 911 N N . SER A 1 125 ? -9.334 18.546 22.426 1.00 90.88 125 SER A N 1
ATOM 912 C CA . SER A 1 125 ? -9.923 17.721 23.492 1.00 90.88 125 SER A CA 1
ATOM 913 C C . SER A 1 125 ? -9.280 16.330 23.596 1.00 90.88 125 SER A C 1
ATOM 915 O O . SER A 1 125 ? -8.670 15.837 22.648 1.00 90.88 125 SER A O 1
ATOM 917 N N . GLY A 1 126 ? -9.461 15.658 24.741 1.00 91.06 126 GLY A N 1
ATOM 918 C CA . GLY A 1 126 ? -9.017 14.267 24.920 1.00 91.06 126 GLY A CA 1
ATOM 919 C C . GLY A 1 126 ? -9.669 13.305 23.921 1.00 91.06 126 GLY A C 1
ATOM 920 O O . GLY A 1 126 ? -8.986 12.463 23.350 1.00 91.06 126 GLY A O 1
ATOM 921 N N . ARG A 1 127 ? -10.961 13.501 23.619 1.00 91.81 127 ARG A N 1
ATOM 922 C CA . ARG A 1 127 ? -11.688 12.706 22.616 1.00 91.81 127 ARG A CA 1
ATOM 923 C C . ARG A 1 127 ? -11.113 12.880 21.209 1.00 91.81 127 ARG A C 1
ATOM 925 O O . ARG A 1 127 ? -10.999 11.896 20.489 1.00 91.81 127 ARG A O 1
ATOM 932 N N . GLU A 1 128 ? -10.730 14.097 20.813 1.00 93.75 128 GLU A N 1
ATOM 933 C CA . GLU A 1 128 ? -10.025 14.308 19.538 1.00 93.75 128 GLU A CA 1
ATOM 934 C C . GLU A 1 128 ? -8.692 13.556 19.516 1.00 93.75 128 GLU A C 1
ATOM 936 O O . GLU A 1 128 ? -8.399 12.855 18.546 1.00 93.75 128 GLU A O 1
ATOM 941 N N . ALA A 1 129 ? -7.889 13.689 20.575 1.00 93.19 129 ALA A N 1
ATOM 942 C CA . ALA A 1 129 ? -6.586 13.041 20.656 1.00 93.19 129 ALA A CA 1
ATOM 943 C C . ALA A 1 129 ? -6.707 11.512 20.552 1.00 93.19 129 ALA A C 1
ATOM 945 O O . ALA A 1 129 ? -5.954 10.898 19.799 1.00 93.19 129 ALA A O 1
ATOM 946 N N . ASP A 1 130 ? -7.693 10.924 21.232 1.00 95.00 130 ASP A N 1
ATOM 947 C CA . ASP A 1 130 ? -7.965 9.487 21.201 1.00 95.00 130 ASP A CA 1
ATOM 948 C C . ASP A 1 130 ? -8.468 9.018 19.832 1.00 95.00 130 ASP A C 1
ATOM 950 O O . ASP A 1 130 ? -7.978 8.020 19.314 1.00 95.00 130 ASP A O 1
ATOM 954 N N . LEU A 1 131 ? -9.411 9.738 19.214 1.00 95.19 131 LEU A N 1
ATOM 955 C CA . LEU A 1 131 ? -9.954 9.368 17.901 1.00 95.19 131 LEU A CA 1
ATOM 956 C C . LEU A 1 131 ? -8.925 9.534 16.777 1.00 95.19 131 LEU A C 1
ATOM 958 O O . LEU A 1 131 ? -8.891 8.728 15.853 1.00 95.19 131 LEU A O 1
ATOM 962 N N . THR A 1 132 ? -8.072 10.558 16.843 1.00 95.50 132 THR A N 1
ATOM 963 C CA . THR A 1 132 ? -6.992 10.751 15.860 1.00 95.50 132 THR A CA 1
ATOM 964 C C . THR A 1 132 ? -5.869 9.731 16.035 1.00 95.50 132 THR A C 1
ATOM 966 O O . THR A 1 132 ? -5.338 9.245 15.037 1.00 95.50 132 THR A O 1
ATOM 969 N N . LEU A 1 133 ? -5.541 9.357 17.278 1.00 95.38 133 LEU A N 1
ATOM 970 C CA . LEU A 1 133 ? -4.664 8.223 17.569 1.00 95.38 133 LEU A CA 1
ATOM 971 C C . LEU A 1 133 ? -5.249 6.926 16.997 1.00 95.38 133 LEU A C 1
ATOM 973 O O . LEU A 1 133 ? -4.568 6.255 16.228 1.00 95.38 133 LEU A O 1
ATOM 977 N N . LEU A 1 134 ? -6.509 6.627 17.312 1.00 96.56 134 LEU A N 1
ATOM 978 C CA . LEU A 1 134 ? -7.204 5.435 16.839 1.00 96.56 134 LEU A CA 1
ATOM 979 C C . LEU A 1 134 ? -7.263 5.377 15.309 1.00 96.56 134 LEU A C 1
ATOM 981 O O . LEU A 1 134 ? -7.001 4.333 14.728 1.00 96.56 134 LEU A O 1
ATOM 985 N N . ALA A 1 135 ? -7.570 6.491 14.638 1.00 96.94 135 ALA A N 1
ATOM 986 C CA . ALA A 1 135 ? -7.579 6.545 13.178 1.00 96.94 135 ALA A CA 1
ATOM 987 C C . ALA A 1 135 ? -6.195 6.221 12.595 1.00 96.94 135 ALA A C 1
ATOM 989 O O . ALA A 1 135 ? -6.093 5.501 11.606 1.00 96.94 135 ALA A O 1
ATOM 990 N N . ALA A 1 136 ? -5.117 6.714 13.213 1.00 96.81 136 ALA A N 1
ATOM 991 C CA . ALA A 1 136 ? -3.764 6.403 12.770 1.00 96.81 136 ALA A CA 1
ATOM 992 C C . ALA A 1 136 ? -3.432 4.914 12.956 1.00 96.81 136 ALA A C 1
ATOM 994 O O . ALA A 1 136 ? -2.908 4.287 12.038 1.00 96.81 136 ALA A O 1
ATOM 995 N N . THR A 1 137 ? -3.744 4.332 14.115 1.00 96.75 137 THR A N 1
ATOM 996 C CA . THR A 1 137 ? -3.395 2.936 14.422 1.00 96.75 137 THR A CA 1
ATOM 997 C C . THR A 1 137 ? -4.266 1.946 13.657 1.00 96.75 137 THR A C 1
ATOM 999 O O . THR A 1 137 ? -3.738 0.995 13.079 1.00 96.75 137 THR A O 1
ATOM 1002 N N . ALA A 1 138 ? -5.562 2.231 13.520 1.00 97.75 138 ALA A N 1
ATOM 1003 C CA . ALA A 1 138 ? -6.477 1.465 12.682 1.00 97.75 138 ALA A CA 1
ATOM 1004 C C . ALA A 1 138 ? -6.085 1.514 11.198 1.00 97.75 138 ALA A C 1
ATOM 1006 O O . ALA A 1 138 ? -6.081 0.477 10.541 1.00 97.75 138 ALA A O 1
ATOM 1007 N N . ALA A 1 139 ? -5.666 2.673 10.673 1.00 98.12 139 ALA A N 1
ATOM 1008 C CA . ALA A 1 139 ? -5.196 2.770 9.290 1.00 98.12 139 ALA A CA 1
ATOM 1009 C C . ALA A 1 139 ? -3.949 1.920 9.024 1.00 98.12 139 ALA A C 1
ATOM 1011 O O . ALA A 1 139 ? -3.858 1.290 7.972 1.00 98.12 139 ALA A O 1
ATOM 1012 N N . ARG A 1 140 ? -3.005 1.860 9.973 1.00 97.56 140 ARG A N 1
ATOM 1013 C CA . ARG A 1 140 ? -1.821 0.991 9.857 1.00 97.56 140 ARG A CA 1
ATOM 1014 C C . ARG A 1 140 ? -2.197 -0.484 9.887 1.00 97.56 140 ARG A C 1
ATOM 1016 O O . ARG A 1 140 ? -1.700 -1.243 9.061 1.00 97.56 140 ARG A O 1
ATOM 1023 N N . ALA A 1 141 ? -3.086 -0.878 10.798 1.00 97.69 141 ALA A N 1
ATOM 1024 C CA . ALA A 1 141 ? -3.568 -2.253 10.883 1.00 97.69 141 ALA A CA 1
ATOM 1025 C C . ALA A 1 141 ? -4.314 -2.670 9.601 1.00 97.69 141 ALA A C 1
ATOM 1027 O O . ALA A 1 141 ? -3.946 -3.664 8.981 1.00 97.69 141 ALA A O 1
ATOM 1028 N N . ALA A 1 142 ? -5.256 -1.850 9.124 1.00 98.19 142 ALA A N 1
ATOM 1029 C CA . ALA A 1 142 ? -6.001 -2.108 7.891 1.00 98.19 142 ALA A CA 1
ATOM 1030 C C . ALA A 1 142 ? -5.084 -2.155 6.654 1.00 98.19 142 ALA A C 1
ATOM 1032 O O . ALA A 1 142 ? -5.230 -3.020 5.788 1.00 98.19 142 ALA A O 1
ATOM 1033 N N . ALA A 1 143 ? -4.094 -1.260 6.572 1.00 98.25 143 ALA A N 1
ATOM 1034 C CA . ALA A 1 143 ? -3.086 -1.302 5.515 1.00 98.25 143 ALA A CA 1
ATOM 1035 C C . ALA A 1 143 ? -2.218 -2.570 5.589 1.00 98.25 143 ALA A C 1
ATOM 1037 O O . ALA A 1 143 ? -1.879 -3.129 4.545 1.00 98.25 143 ALA A O 1
ATOM 1038 N N . GLY A 1 144 ? -1.897 -3.050 6.794 1.00 97.75 144 GLY A N 1
ATOM 1039 C CA . GLY A 1 144 ? -1.210 -4.323 7.020 1.00 97.75 144 GLY A CA 1
ATOM 1040 C C . GLY A 1 144 ? -2.020 -5.525 6.527 1.00 97.75 144 GLY A C 1
ATOM 1041 O O . GLY A 1 144 ? -1.496 -6.362 5.790 1.00 97.75 144 GLY A O 1
ATOM 1042 N N . ASP A 1 145 ? -3.316 -5.574 6.833 1.00 97.12 145 ASP A N 1
ATOM 1043 C CA . ASP A 1 145 ? -4.210 -6.636 6.353 1.00 97.12 145 ASP A CA 1
ATOM 1044 C C . ASP A 1 145 ? -4.281 -6.661 4.818 1.00 97.12 145 ASP A C 1
ATOM 1046 O O . ASP A 1 145 ? -4.162 -7.716 4.185 1.00 97.12 145 ASP A O 1
ATOM 1050 N N . LEU A 1 146 ? -4.403 -5.483 4.195 1.00 97.62 146 LEU A N 1
ATOM 1051 C CA . LEU A 1 146 ? -4.391 -5.327 2.738 1.00 97.62 146 LEU A CA 1
ATOM 1052 C C . LEU A 1 146 ? -3.040 -5.715 2.126 1.00 97.62 146 LEU A C 1
ATOM 1054 O O . LEU A 1 146 ? -3.005 -6.341 1.062 1.00 97.62 146 LEU A O 1
ATOM 1058 N N . TRP A 1 147 ? -1.930 -5.402 2.798 1.00 96.31 147 TRP A N 1
ATOM 1059 C CA . TRP A 1 147 ? -0.594 -5.821 2.382 1.00 96.31 147 TRP A CA 1
ATOM 1060 C C . TRP A 1 147 ? -0.476 -7.344 2.327 1.00 96.31 147 TRP A C 1
ATOM 1062 O O . TRP A 1 147 ? -0.005 -7.892 1.327 1.00 96.31 147 TRP A O 1
ATOM 1072 N N . HIS A 1 148 ? -0.932 -8.050 3.365 1.00 95.69 148 HIS A N 1
ATOM 1073 C CA . HIS A 1 148 ? -0.911 -9.515 3.400 1.00 95.69 148 HIS A CA 1
ATOM 1074 C C . HIS A 1 148 ? -1.759 -10.143 2.284 1.00 95.69 148 HIS A C 1
ATOM 1076 O O . HIS A 1 148 ? -1.415 -11.207 1.768 1.00 95.69 148 HIS A O 1
ATOM 1082 N N . GLN A 1 149 ? -2.806 -9.444 1.840 1.00 95.81 149 GLN A N 1
ATOM 1083 C CA . GLN A 1 149 ? -3.637 -9.816 0.691 1.00 95.81 149 GLN A CA 1
ATOM 1084 C C . GLN A 1 149 ? -3.061 -9.368 -0.668 1.00 95.81 149 GLN A C 1
ATOM 1086 O O . GLN A 1 149 ? -3.711 -9.563 -1.694 1.00 95.81 149 GLN A O 1
ATOM 1091 N N . ARG A 1 150 ? -1.861 -8.766 -0.704 1.00 95.25 150 ARG A N 1
ATOM 1092 C CA . ARG A 1 150 ? -1.214 -8.181 -1.899 1.00 95.25 150 ARG A CA 1
ATOM 1093 C C . ARG A 1 150 ? -2.016 -7.058 -2.571 1.00 95.25 150 ARG A C 1
ATOM 1095 O O . ARG A 1 150 ? -1.844 -6.794 -3.757 1.00 95.25 150 ARG A O 1
ATOM 1102 N N . ARG A 1 151 ? -2.884 -6.371 -1.823 1.00 95.81 151 ARG A N 1
ATOM 1103 C CA . ARG A 1 151 ? -3.695 -5.233 -2.292 1.00 95.81 151 ARG A CA 1
ATOM 1104 C C . ARG A 1 151 ? -2.967 -3.916 -2.004 1.00 95.81 151 ARG A C 1
ATOM 1106 O O . ARG A 1 151 ? -3.451 -3.081 -1.239 1.00 95.81 151 ARG A O 1
ATOM 1113 N N . TYR A 1 152 ? -1.787 -3.737 -2.597 1.00 97.06 152 TYR A N 1
ATOM 1114 C CA . TYR A 1 152 ? -0.860 -2.653 -2.245 1.00 97.06 152 TYR A CA 1
ATOM 1115 C C . TYR A 1 152 ? -1.407 -1.261 -2.560 1.00 97.06 152 TYR A C 1
ATOM 1117 O O . TYR A 1 152 ? -1.252 -0.349 -1.747 1.00 97.06 152 TYR A O 1
ATOM 1125 N N . GLU A 1 153 ? -2.085 -1.084 -3.699 1.00 95.25 153 GLU A N 1
ATOM 1126 C CA . GLU A 1 153 ? -2.675 0.223 -4.012 1.00 95.25 153 GLU A CA 1
ATOM 1127 C C . GLU A 1 153 ? -3.757 0.618 -3.003 1.00 95.25 153 GLU A C 1
ATOM 1129 O O . GLU A 1 153 ? -3.853 1.771 -2.592 1.00 95.25 153 GLU A O 1
ATOM 1134 N N . GLN A 1 154 ? -4.545 -0.349 -2.542 1.00 96.00 154 GLN A N 1
ATOM 1135 C CA . GLN A 1 154 ? -5.613 -0.077 -1.588 1.00 96.00 154 GLN A CA 1
ATOM 1136 C C . GLN A 1 154 ? -5.069 0.191 -0.187 1.00 96.00 154 GLN A C 1
ATOM 1138 O O . GLN A 1 154 ? -5.545 1.112 0.471 1.00 96.00 154 GLN A O 1
ATOM 1143 N N . ALA A 1 155 ? -4.025 -0.533 0.233 1.00 98.19 155 ALA A N 1
ATOM 1144 C CA . ALA A 1 155 ? -3.296 -0.224 1.461 1.00 98.19 155 ALA A CA 1
ATOM 1145 C C . ALA A 1 155 ? -2.791 1.228 1.446 1.00 98.19 155 ALA A C 1
ATOM 1147 O O . ALA A 1 155 ? -2.938 1.965 2.420 1.00 98.19 155 ALA A O 1
ATOM 1148 N N . ALA A 1 156 ? -2.266 1.678 0.304 1.00 97.62 156 ALA A N 1
ATOM 1149 C CA . ALA A 1 156 ? -1.804 3.048 0.148 1.00 97.62 156 ALA A CA 1
ATOM 1150 C C . ALA A 1 156 ? -2.939 4.075 0.221 1.00 97.62 156 ALA A C 1
ATOM 1152 O O . ALA A 1 156 ? -2.756 5.115 0.847 1.00 97.62 156 ALA A O 1
ATOM 1153 N N . ILE A 1 157 ? -4.104 3.794 -0.372 1.00 96.75 157 ILE A N 1
ATOM 1154 C CA . ILE A 1 157 ? -5.287 4.666 -0.283 1.00 96.75 157 ILE A CA 1
ATOM 1155 C C . ILE A 1 157 ? -5.718 4.842 1.180 1.00 96.75 157 ILE A C 1
ATOM 1157 O O . ILE A 1 157 ? -5.933 5.975 1.611 1.00 96.75 157 ILE A O 1
ATOM 1161 N N . VAL A 1 158 ? -5.775 3.756 1.958 1.00 98.00 158 VAL A N 1
ATOM 1162 C CA . VAL A 1 158 ? -6.122 3.796 3.390 1.00 98.00 158 VAL A CA 1
ATOM 1163 C C . VAL A 1 158 ? -5.144 4.682 4.172 1.00 98.00 158 VAL A C 1
ATOM 1165 O O . VAL A 1 158 ? -5.559 5.588 4.900 1.00 98.00 158 VAL A O 1
ATOM 1168 N N . LEU A 1 159 ? -3.835 4.502 3.969 1.00 98.06 159 LEU A N 1
ATOM 1169 C CA . LEU A 1 159 ? -2.821 5.342 4.618 1.00 98.06 159 LEU A CA 1
ATOM 1170 C C . LEU A 1 159 ? -2.915 6.810 4.174 1.00 98.06 159 LEU A C 1
ATOM 1172 O O . LEU A 1 159 ? -2.803 7.709 5.005 1.00 98.06 159 LEU A O 1
ATOM 1176 N N . GLN A 1 160 ? -3.149 7.079 2.886 1.00 96.94 160 GLN A N 1
ATOM 1177 C CA . GLN A 1 160 ? -3.307 8.441 2.356 1.00 96.94 160 GLN A CA 1
ATOM 1178 C C . GLN A 1 160 ? -4.506 9.162 2.972 1.00 96.94 160 GLN A C 1
ATOM 1180 O O . GLN A 1 160 ? -4.394 10.338 3.329 1.00 96.94 160 GLN A O 1
ATOM 1185 N N . GLN A 1 161 ? -5.629 8.463 3.142 1.00 96.25 161 GLN A N 1
ATOM 1186 C CA . GLN A 1 161 ? -6.807 8.996 3.823 1.00 96.25 161 GLN A CA 1
ATOM 1187 C C . GLN A 1 161 ? -6.463 9.397 5.262 1.00 96.25 161 GLN A C 1
ATOM 1189 O O . GLN A 1 161 ? -6.713 10.542 5.648 1.00 96.25 161 GLN A O 1
ATOM 1194 N N . ALA A 1 162 ? -5.797 8.522 6.020 1.00 96.25 162 ALA A N 1
ATOM 1195 C CA . ALA A 1 162 ? -5.372 8.820 7.387 1.00 96.25 162 ALA A CA 1
ATOM 1196 C C . ALA A 1 162 ? -4.358 9.978 7.459 1.00 96.25 162 ALA A C 1
ATOM 1198 O O . ALA A 1 162 ? -4.510 10.884 8.277 1.00 96.25 162 ALA A O 1
ATOM 1199 N N . VAL A 1 163 ? -3.368 10.031 6.560 1.00 95.81 163 VAL A N 1
ATOM 1200 C CA . VAL A 1 163 ? -2.418 11.157 6.477 1.00 95.81 163 VAL A CA 1
ATOM 1201 C C . VAL A 1 163 ? -3.152 12.474 6.215 1.00 95.81 163 VAL A C 1
ATOM 1203 O O . VAL A 1 163 ? -2.882 13.465 6.895 1.00 95.81 163 VAL A O 1
ATOM 1206 N N . SER A 1 164 ? -4.096 12.496 5.268 1.00 94.94 164 SER A N 1
ATOM 1207 C CA . SER A 1 164 ? -4.878 13.696 4.931 1.00 94.94 164 SER A CA 1
ATOM 1208 C C . SER A 1 164 ? -5.755 14.175 6.092 1.00 94.94 164 SER A C 1
ATOM 1210 O O . SER A 1 164 ? -5.923 15.377 6.302 1.00 94.94 164 SER A O 1
ATOM 1212 N N . LEU A 1 165 ? -6.272 13.244 6.897 1.00 92.81 165 LEU A N 1
ATOM 1213 C CA . LEU A 1 165 ? -7.005 13.556 8.116 1.00 92.81 165 LEU A CA 1
ATOM 1214 C C . LEU A 1 165 ? -6.082 14.212 9.146 1.00 92.81 165 LEU A C 1
ATOM 1216 O O . LEU A 1 165 ? -6.386 15.298 9.639 1.00 92.81 165 LEU A O 1
ATOM 1220 N N . LEU A 1 166 ? -4.945 13.579 9.446 1.00 92.56 166 LEU A N 1
ATOM 1221 C CA . LEU A 1 166 ? -4.015 14.041 10.478 1.00 92.56 166 LEU A CA 1
ATOM 1222 C C . LEU A 1 166 ? -3.341 15.373 10.134 1.00 92.56 166 LEU A C 1
ATOM 1224 O O . LEU A 1 166 ? -2.907 16.079 11.040 1.00 92.56 166 LEU A O 1
ATOM 1228 N N . GLN A 1 167 ? -3.303 15.783 8.861 1.00 92.25 167 GLN A N 1
ATOM 1229 C CA . GLN A 1 167 ? -2.866 17.133 8.476 1.00 92.25 167 GLN A CA 1
ATOM 1230 C C . GLN A 1 167 ? -3.673 18.244 9.165 1.00 92.25 167 GLN A C 1
ATOM 1232 O O . GLN A 1 167 ? -3.138 19.328 9.388 1.00 92.25 167 GLN A O 1
ATOM 1237 N N . LYS A 1 168 ? -4.928 17.974 9.540 1.00 91.00 168 LYS A N 1
ATOM 1238 C CA . LYS A 1 168 ? -5.795 18.919 10.258 1.00 91.00 168 LYS A CA 1
ATOM 1239 C C . LYS A 1 168 ? -5.439 19.049 11.746 1.00 91.00 168 LYS A C 1
ATOM 1241 O O . LYS A 1 168 ? -5.903 19.984 12.390 1.00 91.00 168 LYS A O 1
ATOM 1246 N N . TYR A 1 169 ? -4.607 18.150 12.281 1.00 90.06 169 TYR A N 1
ATOM 1247 C CA . TYR A 1 169 ? -4.318 18.017 13.712 1.00 90.06 169 TYR A CA 1
ATOM 1248 C C . TYR A 1 169 ? -2.801 18.071 13.981 1.00 90.06 169 TYR A C 1
ATOM 1250 O O . TYR A 1 169 ? -2.144 17.033 14.069 1.00 90.06 169 TYR A O 1
ATOM 1258 N N . PRO A 1 170 ? -2.209 19.269 14.169 1.00 84.56 170 PRO A N 1
ATOM 1259 C CA . PRO A 1 170 ? -0.753 19.443 14.268 1.00 84.56 170 PRO A CA 1
ATOM 1260 C C . PRO A 1 170 ? -0.072 18.643 15.389 1.00 84.56 170 PRO A C 1
ATOM 1262 O O . PRO A 1 170 ? 1.098 18.291 15.271 1.00 84.56 170 PRO A O 1
ATOM 1265 N N . ARG A 1 171 ? -0.803 18.316 16.466 1.00 87.31 171 ARG A N 1
ATOM 1266 C CA . ARG A 1 171 ? -0.297 17.501 17.587 1.00 87.31 171 ARG A CA 1
ATOM 1267 C C . ARG A 1 171 ? 0.031 16.055 17.189 1.00 87.31 171 ARG A C 1
ATOM 1269 O O . ARG A 1 171 ? 0.688 15.362 17.954 1.00 87.31 171 ARG A O 1
ATOM 1276 N N . GLN A 1 172 ? -0.401 15.613 16.008 1.00 87.81 172 GLN A N 1
ATOM 1277 C CA . GLN A 1 172 ? -0.228 14.250 15.504 1.00 87.81 172 GLN A CA 1
ATOM 1278 C C . GLN A 1 172 ? 0.943 14.106 14.519 1.00 87.81 172 GLN A C 1
ATOM 1280 O O . GLN A 1 172 ? 0.955 13.186 13.702 1.00 87.81 172 GLN A O 1
ATOM 1285 N N . GLY A 1 173 ? 1.931 15.009 14.586 1.00 90.19 173 GLY A N 1
ATOM 1286 C CA . GLY A 1 173 ? 3.080 15.043 13.674 1.00 90.19 173 GLY A CA 1
ATOM 1287 C C . GLY A 1 173 ? 3.827 13.711 13.568 1.00 90.19 173 GLY A C 1
ATOM 1288 O O . GLY A 1 173 ? 3.967 13.189 12.467 1.00 90.19 173 GLY A O 1
ATOM 1289 N N . GLU A 1 174 ? 4.200 13.118 14.704 1.00 92.56 174 GLU A N 1
ATOM 1290 C CA . GLU A 1 174 ? 4.929 11.840 14.750 1.00 92.56 174 GLU A CA 1
ATOM 1291 C C . GLU A 1 174 ? 4.136 10.694 14.097 1.00 92.56 174 GLU A C 1
ATOM 1293 O O . GLU A 1 174 ? 4.656 9.949 13.270 1.00 92.56 174 GLU A O 1
ATOM 1298 N N . ARG A 1 175 ? 2.835 10.586 14.397 1.00 93.12 175 ARG A N 1
ATOM 1299 C CA . ARG A 1 175 ? 1.962 9.555 13.808 1.00 93.12 175 ARG A CA 1
ATOM 1300 C C . ARG A 1 175 ? 1.798 9.749 12.300 1.00 93.12 175 ARG A C 1
ATOM 1302 O O . ARG A 1 175 ? 1.770 8.782 11.544 1.00 93.12 175 ARG A O 1
ATOM 1309 N N . ARG A 1 176 ? 1.717 11.002 11.845 1.00 95.19 176 ARG A N 1
ATOM 1310 C CA . ARG A 1 176 ? 1.670 11.328 10.415 1.00 95.19 176 ARG A CA 1
ATOM 1311 C C . ARG A 1 176 ? 2.964 10.920 9.709 1.00 95.19 176 ARG A C 1
ATOM 1313 O O . ARG A 1 176 ? 2.887 10.375 8.613 1.00 95.19 176 ARG A O 1
ATOM 1320 N N . GLU A 1 177 ? 4.120 11.160 10.320 1.00 94.56 177 GLU A N 1
ATOM 1321 C CA . GLU A 1 177 ? 5.421 10.740 9.781 1.00 94.56 177 GLU A CA 1
ATOM 1322 C C . GLU A 1 177 ? 5.526 9.215 9.687 1.00 94.56 177 GLU A C 1
ATOM 1324 O O . GLU A 1 177 ? 5.959 8.700 8.659 1.00 94.56 177 GLU A O 1
ATOM 1329 N N . GLN A 1 178 ? 5.040 8.483 10.694 1.00 95.12 178 GLN A N 1
ATOM 1330 C CA . GLN A 1 178 ? 4.968 7.017 10.654 1.00 95.12 178 GLN A CA 1
ATOM 1331 C C . GLN A 1 178 ? 4.107 6.517 9.483 1.00 95.12 178 GLN A C 1
ATOM 1333 O O . GLN A 1 178 ? 4.557 5.685 8.702 1.00 95.12 178 GLN A O 1
ATOM 1338 N N . LEU A 1 179 ? 2.904 7.072 9.293 1.00 96.44 179 LEU A N 1
ATOM 1339 C CA . LEU A 1 179 ? 2.036 6.710 8.163 1.00 96.44 179 LEU A CA 1
ATOM 1340 C C . LEU A 1 179 ? 2.666 7.046 6.801 1.00 96.44 179 LEU A C 1
ATOM 1342 O O . LEU A 1 179 ? 2.494 6.309 5.831 1.00 96.44 179 LEU A O 1
ATOM 1346 N N . GLN A 1 180 ? 3.394 8.162 6.710 1.00 95.75 180 GLN A N 1
ATOM 1347 C CA . GLN A 1 180 ? 4.130 8.533 5.501 1.00 95.75 180 GLN A CA 1
ATOM 1348 C C . GLN A 1 180 ? 5.296 7.577 5.229 1.00 95.75 180 GLN A C 1
ATOM 1350 O O . GLN A 1 180 ? 5.533 7.236 4.070 1.00 95.75 180 GLN A O 1
ATOM 1355 N N . ALA A 1 181 ? 5.989 7.113 6.271 1.00 94.38 181 ALA A N 1
ATOM 1356 C CA . ALA A 1 181 ? 7.024 6.095 6.154 1.00 94.38 181 ALA A CA 1
ATOM 1357 C C . ALA A 1 181 ? 6.441 4.752 5.681 1.00 94.38 181 ALA A C 1
ATOM 1359 O O . ALA A 1 181 ? 6.991 4.147 4.762 1.00 94.38 181 ALA A O 1
ATOM 1360 N N . ASP A 1 182 ? 5.296 4.329 6.222 1.00 95.81 182 ASP A N 1
ATOM 1361 C CA . ASP A 1 182 ? 4.595 3.116 5.781 1.00 95.81 182 ASP A CA 1
ATOM 1362 C C . ASP A 1 182 ? 4.167 3.224 4.299 1.00 95.81 182 ASP A C 1
ATOM 1364 O O . ASP A 1 182 ? 4.373 2.307 3.501 1.00 95.81 182 ASP A O 1
ATOM 1368 N N . LEU A 1 183 ? 3.649 4.386 3.880 1.00 95.56 183 LEU A N 1
ATOM 1369 C CA . LEU A 1 183 ? 3.308 4.662 2.478 1.00 95.56 183 LEU A CA 1
ATOM 1370 C C . LEU A 1 183 ? 4.541 4.629 1.570 1.00 95.56 183 LEU A C 1
ATOM 1372 O O . LEU A 1 183 ? 4.480 4.102 0.457 1.00 95.56 183 LEU A O 1
ATOM 1376 N N . ALA A 1 184 ? 5.661 5.183 2.032 1.00 93.69 184 ALA A N 1
ATOM 1377 C CA . ALA A 1 184 ? 6.918 5.138 1.303 1.00 93.69 184 ALA A CA 1
ATOM 1378 C C . ALA A 1 184 ? 7.391 3.690 1.097 1.00 93.69 184 ALA A C 1
ATOM 1380 O O . ALA A 1 184 ? 7.807 3.346 -0.007 1.00 93.69 184 ALA A O 1
ATOM 1381 N N . GLN A 1 185 ? 7.273 2.824 2.107 1.00 93.38 185 GLN A N 1
ATOM 1382 C CA . GLN A 1 185 ? 7.630 1.403 1.997 1.00 93.38 185 GLN A CA 1
ATOM 1383 C C . GLN A 1 185 ? 6.752 0.639 0.991 1.00 93.38 185 GLN A C 1
ATOM 1385 O O . GLN A 1 185 ? 7.235 -0.266 0.311 1.00 93.38 185 GLN A O 1
ATOM 1390 N N . LEU A 1 186 ? 5.484 1.030 0.845 1.00 95.69 186 LEU A N 1
ATOM 1391 C CA . LEU A 1 186 ? 4.557 0.479 -0.150 1.00 95.69 186 LEU A CA 1
ATOM 1392 C C . LEU A 1 186 ? 4.920 0.830 -1.598 1.00 95.69 186 LEU A C 1
ATOM 1394 O O . LEU A 1 186 ? 4.525 0.104 -2.510 1.00 95.69 186 LEU A O 1
ATOM 1398 N N . LEU A 1 187 ? 5.636 1.933 -1.837 1.00 95.81 187 LEU A N 1
ATOM 1399 C CA . LEU A 1 187 ? 5.764 2.534 -3.168 1.00 95.81 187 LEU A CA 1
ATOM 1400 C C . LEU A 1 187 ? 6.244 1.560 -4.267 1.00 95.81 187 LEU A C 1
ATOM 1402 O O . LEU A 1 187 ? 5.560 1.480 -5.289 1.00 95.81 187 LEU A O 1
ATOM 1406 N N . PRO A 1 188 ? 7.325 0.772 -4.095 1.00 95.12 188 PRO A N 1
ATOM 1407 C CA . PRO A 1 188 ? 7.778 -0.151 -5.141 1.00 95.12 188 PRO A CA 1
ATOM 1408 C C . PRO A 1 188 ? 6.735 -1.227 -5.475 1.00 95.12 188 PRO A C 1
ATOM 1410 O O . PRO A 1 188 ? 6.518 -1.563 -6.639 1.00 95.12 188 PRO A O 1
ATOM 1413 N N . TYR A 1 189 ? 6.039 -1.733 -4.456 1.00 95.69 189 TYR A N 1
ATOM 1414 C CA . TYR A 1 189 ? 5.013 -2.764 -4.607 1.00 95.69 189 TYR A CA 1
ATOM 1415 C C . TYR A 1 189 ? 3.764 -2.229 -5.299 1.00 95.69 189 TYR A C 1
ATOM 1417 O O . TYR A 1 189 ? 3.176 -2.929 -6.117 1.00 95.69 189 TYR A O 1
ATOM 1425 N N . ARG A 1 190 ? 3.392 -0.971 -5.036 1.00 97.06 190 ARG A N 1
ATOM 1426 C CA . ARG A 1 190 ? 2.300 -0.295 -5.750 1.00 97.06 190 ARG A CA 1
ATOM 1427 C C . ARG A 1 190 ? 2.596 -0.141 -7.233 1.00 97.06 190 ARG A C 1
ATOM 1429 O O . ARG A 1 190 ? 1.715 -0.377 -8.050 1.00 97.06 190 ARG A O 1
ATOM 1436 N N . VAL A 1 191 ? 3.825 0.245 -7.582 1.00 97.12 191 VAL A N 1
ATOM 1437 C CA . VAL A 1 191 ? 4.242 0.373 -8.985 1.00 97.12 191 VAL A CA 1
ATOM 1438 C C . VAL A 1 191 ? 4.095 -0.973 -9.702 1.00 97.12 191 VAL A C 1
ATOM 1440 O O . VAL A 1 191 ? 3.500 -1.029 -10.776 1.00 97.12 191 VAL A O 1
ATOM 1443 N N . LEU A 1 192 ? 4.559 -2.062 -9.079 1.00 95.25 192 LEU A N 1
ATOM 1444 C CA . LEU A 1 192 ? 4.408 -3.420 -9.612 1.00 95.25 192 LEU A CA 1
ATOM 1445 C C . LEU A 1 192 ? 2.936 -3.850 -9.715 1.00 95.25 192 LEU A C 1
ATOM 1447 O O . LEU A 1 192 ? 2.526 -4.327 -10.770 1.00 95.25 192 LEU A O 1
ATOM 1451 N N . ASP A 1 193 ? 2.136 -3.661 -8.661 1.00 94.88 193 ASP A N 1
ATOM 1452 C CA . ASP A 1 193 ? 0.694 -3.968 -8.640 1.00 94.88 193 ASP A CA 1
ATOM 1453 C C . ASP A 1 193 ? -0.018 -3.276 -9.801 1.00 94.88 193 ASP A C 1
ATOM 1455 O O . ASP A 1 193 ? -0.637 -3.938 -10.627 1.00 94.88 193 ASP A O 1
ATOM 1459 N N . LEU A 1 194 ? 0.149 -1.961 -9.931 1.00 96.94 194 LEU A N 1
ATOM 1460 C CA . LEU A 1 194 ? -0.536 -1.157 -10.937 1.00 96.94 194 LEU A CA 1
ATOM 1461 C C . LEU A 1 194 ? -0.107 -1.484 -12.371 1.00 96.94 194 LEU A C 1
ATOM 1463 O O . LEU A 1 194 ? -0.965 -1.598 -13.247 1.00 96.94 194 LEU A O 1
ATOM 1467 N N . LEU A 1 195 ? 1.196 -1.656 -12.621 1.00 96.19 195 LEU A N 1
ATOM 1468 C CA . LEU A 1 195 ? 1.708 -1.944 -13.965 1.00 96.19 195 LEU A CA 1
ATOM 1469 C C . LEU A 1 195 ? 1.541 -3.407 -14.377 1.00 96.19 195 LEU A C 1
ATOM 1471 O O . LEU A 1 195 ? 1.526 -3.689 -15.569 1.00 96.19 195 LEU A O 1
ATOM 1475 N N . SER A 1 196 ? 1.368 -4.336 -13.437 1.00 94.56 196 SER A N 1
ATOM 1476 C CA . SER A 1 196 ? 1.078 -5.738 -13.767 1.00 94.56 196 SER A CA 1
ATOM 1477 C C . SER A 1 196 ? -0.372 -5.984 -14.205 1.00 94.56 196 SER A C 1
ATOM 1479 O O . SER A 1 196 ? -0.691 -7.081 -14.661 1.00 94.56 196 SER A O 1
ATOM 1481 N N . ARG A 1 197 ? -1.255 -4.980 -14.098 1.00 93.88 197 ARG A N 1
ATOM 1482 C CA . ARG A 1 197 ? -2.658 -5.078 -14.532 1.00 93.88 197 ARG A CA 1
ATOM 1483 C C . ARG A 1 197 ? -2.789 -5.104 -16.048 1.00 93.88 197 ARG A C 1
ATOM 1485 O O . ARG A 1 197 ? -1.948 -4.568 -16.776 1.00 93.88 197 ARG A O 1
ATOM 1492 N N . ASP A 1 198 ? -3.914 -5.659 -16.494 1.00 94.50 198 ASP A N 1
ATOM 1493 C CA . ASP A 1 198 ? -4.289 -5.718 -17.903 1.00 94.50 198 ASP A CA 1
ATOM 1494 C C . ASP A 1 198 ? -4.206 -4.348 -18.586 1.00 94.50 198 ASP A C 1
ATOM 1496 O O . ASP A 1 198 ? -4.552 -3.311 -18.013 1.00 94.50 198 ASP A O 1
ATOM 1500 N N . LEU A 1 199 ? -3.805 -4.357 -19.860 1.00 93.50 199 LEU A N 1
ATOM 1501 C CA . LEU A 1 199 ? -3.655 -3.149 -20.681 1.00 93.50 199 LEU A CA 1
ATOM 1502 C C . LEU A 1 199 ? -4.960 -2.350 -20.835 1.00 93.50 199 LEU A C 1
ATOM 1504 O O . LEU A 1 199 ? -4.912 -1.156 -21.114 1.00 93.50 199 LEU A O 1
ATOM 1508 N N . SER A 1 200 ? -6.120 -2.982 -20.631 1.00 95.69 200 SER A N 1
ATOM 1509 C CA . SER A 1 200 ? -7.423 -2.309 -20.644 1.00 95.69 200 SER A CA 1
ATOM 1510 C C . SER A 1 200 ? -7.663 -1.421 -19.421 1.00 95.69 200 SER A C 1
ATOM 1512 O O . SER A 1 200 ? -8.531 -0.553 -19.466 1.00 95.69 200 SER A O 1
ATOM 1514 N N . VAL A 1 201 ? -6.925 -1.616 -18.323 1.00 95.88 201 VAL A N 1
ATOM 1515 C CA . VAL A 1 201 ? -7.074 -0.839 -17.082 1.00 95.88 201 VAL A CA 1
ATOM 1516 C C . VAL A 1 201 ? -6.192 0.412 -17.143 1.00 95.88 201 VAL A C 1
ATOM 1518 O O . VAL A 1 201 ? -5.231 0.565 -16.387 1.00 95.88 201 VAL A O 1
ATOM 1521 N N . VAL A 1 202 ? -6.519 1.303 -18.082 1.00 94.62 202 VAL A N 1
ATOM 1522 C CA . VAL A 1 202 ? -5.685 2.456 -18.467 1.00 94.62 202 VAL A CA 1
ATOM 1523 C C . VAL A 1 202 ? -5.348 3.359 -17.277 1.00 94.62 202 VAL A C 1
ATOM 1525 O O . VAL A 1 202 ? -4.176 3.656 -17.064 1.00 94.62 202 VAL A O 1
ATOM 1528 N N . ASP A 1 203 ? -6.333 3.728 -16.453 1.00 95.31 203 ASP A N 1
ATOM 1529 C CA . ASP A 1 203 ? -6.121 4.646 -15.322 1.00 95.31 203 ASP A CA 1
ATOM 1530 C C . ASP A 1 203 ? -5.148 4.080 -14.280 1.00 95.31 203 ASP A C 1
ATOM 1532 O O . ASP A 1 203 ? -4.276 4.787 -13.771 1.00 95.31 203 ASP A O 1
ATOM 1536 N N . ALA A 1 204 ? -5.260 2.782 -13.980 1.00 94.00 204 ALA A N 1
ATOM 1537 C CA . ALA A 1 204 ? -4.367 2.128 -13.030 1.00 94.00 204 ALA A CA 1
ATOM 1538 C C . ALA A 1 204 ? -2.936 2.076 -13.573 1.00 94.00 204 ALA A C 1
ATOM 1540 O O . ALA A 1 204 ? -1.992 2.381 -12.846 1.00 94.00 204 ALA A O 1
ATOM 1541 N N . ARG A 1 205 ? -2.771 1.748 -14.858 1.00 95.75 205 ARG A N 1
ATOM 1542 C CA . ARG A 1 205 ? -1.452 1.719 -15.497 1.00 95.75 205 ARG A CA 1
ATOM 1543 C C . ARG A 1 205 ? -0.818 3.100 -15.551 1.00 95.75 205 ARG A C 1
ATOM 1545 O O . ARG A 1 205 ? 0.331 3.243 -15.145 1.00 95.75 205 ARG A O 1
ATOM 1552 N N . GLN A 1 206 ? -1.574 4.114 -15.971 1.00 96.06 206 GLN A N 1
ATOM 1553 C CA . GLN A 1 206 ? -1.105 5.497 -15.999 1.00 96.06 206 GLN A CA 1
ATOM 1554 C C . GLN A 1 206 ? -0.633 5.932 -14.611 1.00 96.06 206 GLN A C 1
ATOM 1556 O O . GLN A 1 206 ? 0.462 6.476 -14.464 1.00 96.06 206 GLN A O 1
ATOM 1561 N N . ARG A 1 207 ? -1.405 5.595 -13.572 1.00 96.88 207 ARG A N 1
ATOM 1562 C CA . ARG A 1 207 ? -1.008 5.848 -12.190 1.00 96.88 207 ARG A CA 1
ATOM 1563 C C . ARG A 1 207 ? 0.280 5.116 -11.804 1.00 96.88 207 ARG A C 1
ATOM 1565 O O . ARG A 1 207 ? 1.140 5.701 -11.152 1.00 96.88 207 ARG A O 1
ATOM 1572 N N . GLY A 1 208 ? 0.432 3.855 -12.205 1.00 97.38 208 GLY A N 1
ATOM 1573 C CA . GLY A 1 208 ? 1.650 3.075 -11.973 1.00 97.38 208 GLY A CA 1
ATOM 1574 C C . GLY A 1 208 ? 2.885 3.706 -12.618 1.00 97.38 208 GLY A C 1
ATOM 1575 O O . GLY A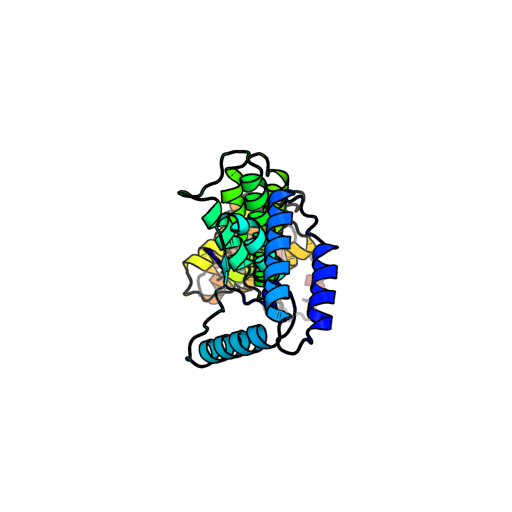 1 208 ? 3.937 3.789 -11.985 1.00 97.38 208 GLY A O 1
ATOM 1576 N N . LEU A 1 209 ? 2.738 4.217 -13.842 1.00 97.38 209 LEU A N 1
ATOM 1577 C CA . LEU A 1 209 ? 3.796 4.907 -14.574 1.00 97.38 209 LEU A CA 1
ATOM 1578 C C . LEU A 1 209 ? 4.185 6.240 -13.907 1.00 97.38 209 LEU A C 1
ATOM 1580 O O . LEU A 1 209 ? 5.369 6.532 -13.762 1.00 97.38 209 LEU A O 1
ATOM 1584 N N . GLU A 1 210 ? 3.214 7.028 -13.440 1.00 97.25 210 GLU A N 1
ATOM 1585 C CA . GLU A 1 210 ? 3.475 8.259 -12.673 1.00 97.25 210 GLU A CA 1
ATOM 1586 C C . GLU A 1 210 ? 4.240 7.985 -11.372 1.00 97.25 210 GLU A C 1
ATOM 1588 O O . GLU A 1 210 ? 5.161 8.720 -11.013 1.00 97.25 210 GLU A O 1
ATOM 1593 N N . LEU A 1 211 ? 3.866 6.922 -10.651 1.00 96.88 211 LEU A N 1
ATOM 1594 C CA . LEU A 1 211 ? 4.565 6.522 -9.431 1.00 96.88 211 LEU A CA 1
ATOM 1595 C C . LEU A 1 211 ? 5.993 6.050 -9.730 1.00 96.88 211 LEU A C 1
ATOM 1597 O O . LEU A 1 211 ? 6.903 6.369 -8.964 1.00 96.88 211 LEU A O 1
ATOM 1601 N N . LEU A 1 212 ? 6.199 5.333 -10.839 1.00 96.75 212 LEU A N 1
ATOM 1602 C CA . LEU A 1 212 ? 7.525 4.916 -11.298 1.00 96.75 212 LEU A CA 1
ATOM 1603 C C . LEU A 1 212 ? 8.412 6.127 -11.614 1.00 96.75 212 LEU A C 1
ATOM 1605 O O . LEU A 1 212 ? 9.544 6.193 -11.135 1.00 96.75 212 LEU A O 1
ATOM 1609 N N . ASP A 1 213 ? 7.885 7.109 -12.349 1.00 95.81 213 ASP A N 1
ATOM 1610 C CA . ASP A 1 213 ? 8.596 8.360 -12.626 1.00 95.81 213 ASP A CA 1
ATOM 1611 C C . ASP A 1 213 ? 8.958 9.101 -11.343 1.00 95.81 213 ASP A C 1
ATOM 1613 O O . ASP A 1 213 ? 10.083 9.576 -11.205 1.00 95.81 213 ASP A O 1
ATOM 1617 N N . GLY A 1 214 ? 8.012 9.204 -10.404 1.00 93.94 214 GLY A N 1
ATOM 1618 C CA . GLY A 1 214 ? 8.233 9.852 -9.115 1.00 93.94 214 GLY A CA 1
ATOM 1619 C C . GLY A 1 214 ? 9.325 9.159 -8.302 1.00 93.94 214 GLY A C 1
ATOM 1620 O O . GLY A 1 214 ? 10.191 9.830 -7.744 1.00 93.94 214 GLY A O 1
ATOM 1621 N N . LEU A 1 215 ? 9.328 7.822 -8.282 1.00 93.69 215 LEU A N 1
ATOM 1622 C CA . LEU A 1 215 ? 10.351 7.018 -7.611 1.00 93.69 215 LEU A CA 1
ATOM 1623 C C . LEU A 1 215 ? 11.735 7.242 -8.232 1.00 93.69 215 LEU A C 1
ATOM 1625 O O . LEU A 1 215 ? 12.708 7.456 -7.509 1.00 93.69 215 LEU A O 1
ATOM 1629 N N . ILE A 1 216 ? 11.835 7.224 -9.562 1.00 93.19 216 ILE A N 1
ATOM 1630 C CA . ILE A 1 216 ? 13.107 7.421 -10.273 1.00 93.19 216 ILE A CA 1
ATOM 1631 C C . ILE A 1 216 ? 13.603 8.860 -10.117 1.00 93.19 216 ILE A C 1
ATOM 1633 O O . ILE A 1 216 ? 14.788 9.081 -9.871 1.00 93.19 216 ILE A O 1
ATOM 1637 N N . ALA A 1 217 ? 12.705 9.841 -10.195 1.00 91.19 217 ALA A N 1
ATOM 1638 C CA . ALA A 1 217 ? 13.041 11.243 -9.987 1.00 91.19 217 ALA A CA 1
ATOM 1639 C C . ALA A 1 217 ? 13.537 11.505 -8.559 1.00 91.19 217 ALA A C 1
ATOM 1641 O O . ALA A 1 217 ? 14.543 12.190 -8.395 1.00 91.19 217 ALA A O 1
ATOM 1642 N N . ALA A 1 218 ? 12.889 10.928 -7.540 1.00 90.25 218 ALA A N 1
ATOM 1643 C CA . ALA A 1 218 ? 13.305 11.073 -6.144 1.00 90.25 218 ALA A CA 1
ATOM 1644 C C . ALA A 1 218 ? 14.724 10.542 -5.901 1.00 90.25 218 ALA A C 1
ATOM 1646 O O . ALA A 1 218 ? 15.480 11.155 -5.155 1.00 90.25 218 ALA A O 1
ATOM 1647 N N . ARG A 1 219 ? 15.106 9.454 -6.584 1.00 91.00 219 ARG A N 1
ATOM 1648 C CA . ARG A 1 219 ? 16.470 8.905 -6.542 1.00 91.00 219 ARG A CA 1
ATOM 1649 C C . ARG A 1 219 ? 17.505 9.779 -7.258 1.00 91.00 219 ARG A C 1
ATOM 1651 O O . ARG A 1 219 ? 18.698 9.627 -7.012 1.00 91.00 219 ARG A O 1
ATOM 1658 N N . GLY A 1 220 ? 17.072 10.674 -8.147 1.00 88.31 220 GLY A N 1
ATOM 1659 C CA . GLY A 1 220 ? 17.948 11.448 -9.029 1.00 88.31 220 GLY A CA 1
ATOM 1660 C C . GLY A 1 220 ? 18.281 10.747 -10.352 1.00 88.31 220 GLY A C 1
ATOM 1661 O O . GLY A 1 220 ? 19.303 11.057 -10.953 1.00 88.31 220 GLY A O 1
ATOM 1662 N N . GLY A 1 221 ? 17.445 9.807 -10.807 1.00 89.81 221 GLY A N 1
ATOM 1663 C CA . GLY A 1 221 ? 17.645 9.039 -12.042 1.00 89.81 221 GLY A CA 1
ATOM 1664 C C . GLY A 1 221 ? 17.891 7.548 -11.799 1.00 89.81 221 GLY A C 1
ATOM 1665 O O . GLY A 1 221 ? 17.799 7.060 -10.669 1.00 89.81 221 GLY A O 1
ATOM 1666 N N . LEU A 1 222 ? 18.197 6.801 -12.867 1.00 91.44 222 LEU A N 1
ATOM 1667 C CA . LEU A 1 222 ? 18.437 5.352 -12.773 1.00 91.44 222 LEU A CA 1
ATOM 1668 C C . LEU A 1 222 ? 19.748 5.022 -12.035 1.00 91.44 222 LEU A C 1
ATOM 1670 O O . LEU A 1 222 ? 19.856 3.993 -11.376 1.00 91.44 222 LEU A O 1
ATOM 1674 N N . GLU A 1 223 ? 20.726 5.916 -12.101 1.00 89.75 223 GLU A N 1
ATOM 1675 C CA . GLU A 1 223 ? 22.023 5.853 -11.415 1.00 89.75 223 GLU A CA 1
ATOM 1676 C C . GLU A 1 223 ? 21.980 6.477 -10.019 1.00 89.75 223 GLU A C 1
ATOM 1678 O O . GLU A 1 223 ? 22.976 6.487 -9.296 1.00 89.75 223 GLU A O 1
ATOM 1683 N N . GLY A 1 224 ? 20.826 7.035 -9.662 1.00 87.50 224 GLY A N 1
ATOM 1684 C CA . GLY A 1 224 ? 20.607 7.773 -8.438 1.00 87.50 224 GLY A CA 1
ATOM 1685 C C . GLY A 1 224 ? 20.739 6.933 -7.166 1.00 87.50 224 GLY A C 1
ATOM 1686 O O . GLY A 1 224 ? 20.659 5.698 -7.185 1.00 87.50 224 GLY A O 1
ATOM 1687 N N . SER A 1 225 ? 20.897 7.622 -6.035 1.00 83.19 225 SER A N 1
ATOM 1688 C CA . SER A 1 225 ? 20.986 7.004 -4.708 1.00 83.19 225 SER A CA 1
ATOM 1689 C C . SER A 1 225 ? 19.607 6.848 -4.067 1.00 83.19 225 SER A C 1
ATOM 1691 O O . SER A 1 225 ? 18.653 7.538 -4.408 1.00 83.19 225 SER A O 1
ATOM 1693 N N . ALA A 1 226 ? 19.499 5.917 -3.121 1.00 79.25 226 ALA A N 1
ATOM 1694 C CA . ALA A 1 226 ? 18.279 5.671 -2.358 1.00 79.25 226 ALA A CA 1
ATOM 1695 C C . ALA A 1 226 ? 18.208 6.458 -1.041 1.00 79.25 226 ALA A C 1
ATOM 1697 O O . ALA A 1 226 ? 17.181 6.410 -0.365 1.00 79.25 226 ALA A O 1
ATOM 1698 N N . GLU A 1 227 ? 19.295 7.122 -0.635 1.00 78.50 227 GLU A N 1
ATOM 1699 C CA . GLU A 1 227 ? 19.362 7.810 0.657 1.00 78.50 227 GLU A CA 1
ATOM 1700 C C . GLU A 1 227 ? 18.281 8.894 0.757 1.00 78.50 227 GLU A C 1
ATOM 1702 O O . GLU A 1 227 ? 18.153 9.754 -0.110 1.00 78.50 227 GLU A O 1
ATOM 1707 N N . GLY A 1 228 ? 17.455 8.812 1.804 1.00 75.38 228 GLY A N 1
ATOM 1708 C CA . GLY A 1 228 ? 16.351 9.749 2.041 1.00 75.38 228 GLY A CA 1
ATOM 1709 C C . GLY A 1 228 ? 15.167 9.635 1.071 1.00 75.38 228 GLY A C 1
ATOM 1710 O O . GLY A 1 228 ? 14.224 10.417 1.182 1.00 75.38 228 GLY A O 1
ATOM 1711 N N . CYS A 1 229 ? 15.176 8.676 0.141 1.00 81.69 229 CYS A N 1
ATOM 1712 C CA . CYS A 1 229 ? 14.123 8.530 -0.861 1.00 81.69 229 CYS A CA 1
ATOM 1713 C C . CYS A 1 229 ? 12.940 7.695 -0.340 1.00 81.69 229 CYS A C 1
ATOM 1715 O O . CYS A 1 229 ? 13.142 6.675 0.325 1.00 81.69 229 CYS A O 1
ATOM 1717 N N . PRO A 1 230 ? 11.690 8.043 -0.691 1.00 78.19 230 PRO A N 1
ATOM 1718 C CA . PRO A 1 230 ? 10.551 7.165 -0.454 1.00 78.19 230 PRO A CA 1
ATOM 1719 C C . PRO A 1 230 ? 10.736 5.815 -1.161 1.00 78.19 230 PRO A C 1
ATOM 1721 O O . PRO A 1 230 ? 11.104 5.774 -2.334 1.00 78.19 230 PRO A O 1
ATOM 1724 N N . GLY A 1 231 ? 10.488 4.707 -0.461 1.00 78.31 231 GLY A N 1
ATOM 1725 C CA . GLY A 1 231 ? 10.704 3.368 -1.020 1.00 78.31 231 GLY A CA 1
ATOM 1726 C C . GLY A 1 231 ? 12.180 3.038 -1.234 1.00 78.31 231 GLY A C 1
ATOM 1727 O O . GLY A 1 231 ? 12.505 2.266 -2.138 1.00 78.31 231 GLY A O 1
ATOM 1728 N N . ALA A 1 232 ? 13.066 3.652 -0.437 1.00 82.31 232 ALA A N 1
ATOM 1729 C CA . ALA A 1 232 ? 14.501 3.418 -0.477 1.00 82.31 232 ALA A CA 1
ATOM 1730 C C . ALA A 1 232 ? 14.819 1.919 -0.526 1.00 82.31 232 ALA A C 1
ATOM 1732 O O . ALA A 1 232 ? 14.378 1.126 0.304 1.00 82.31 232 ALA A O 1
ATOM 1733 N N . MET A 1 233 ? 15.619 1.553 -1.515 1.00 87.56 233 MET A N 1
ATOM 1734 C CA . MET A 1 233 ? 16.072 0.194 -1.761 1.00 87.56 233 MET A CA 1
ATOM 1735 C C . MET A 1 233 ? 17.548 0.236 -2.140 1.00 87.56 233 MET A C 1
ATOM 1737 O O . MET A 1 233 ? 18.019 1.225 -2.710 1.00 87.56 233 MET A O 1
ATOM 1741 N N . THR A 1 234 ? 18.286 -0.828 -1.832 1.00 90.06 234 THR A N 1
ATOM 1742 C CA . THR A 1 234 ? 19.701 -0.930 -2.208 1.00 90.06 234 THR A CA 1
ATOM 1743 C C . THR A 1 234 ? 19.866 -0.837 -3.728 1.00 90.06 234 THR A C 1
ATOM 1745 O O . THR A 1 234 ? 18.930 -1.098 -4.485 1.00 90.06 234 THR A O 1
ATOM 1748 N N . ALA A 1 235 ? 21.064 -0.483 -4.200 1.00 88.25 235 ALA A N 1
ATOM 1749 C CA . ALA A 1 235 ? 21.333 -0.403 -5.637 1.00 88.25 235 ALA A CA 1
ATOM 1750 C C . ALA A 1 235 ? 21.035 -1.731 -6.364 1.00 88.25 235 ALA A C 1
ATOM 1752 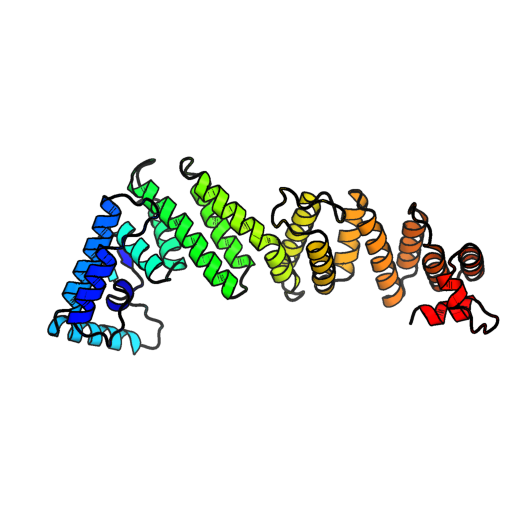O O . ALA A 1 235 ? 20.438 -1.716 -7.437 1.00 88.25 235 ALA A O 1
ATOM 1753 N N . SER A 1 236 ? 21.373 -2.874 -5.754 1.00 90.44 236 SER A N 1
ATOM 1754 C CA . SER A 1 236 ? 21.054 -4.198 -6.304 1.00 90.44 236 SER A CA 1
ATOM 1755 C C . SER A 1 236 ? 19.547 -4.456 -6.365 1.00 90.44 236 SER A C 1
ATOM 1757 O O . SER A 1 236 ? 19.036 -4.818 -7.420 1.00 90.44 236 SER A O 1
ATOM 1759 N N . ALA A 1 237 ? 18.816 -4.179 -5.280 1.00 91.94 237 ALA A N 1
ATOM 1760 C CA . ALA A 1 237 ? 17.364 -4.340 -5.249 1.00 91.94 237 ALA A CA 1
ATOM 1761 C C . ALA A 1 237 ? 16.663 -3.433 -6.273 1.00 91.94 237 ALA A C 1
ATOM 1763 O O . ALA A 1 237 ? 15.683 -3.844 -6.888 1.00 91.94 237 ALA A O 1
ATOM 1764 N N . PHE A 1 238 ? 17.190 -2.227 -6.510 1.00 92.94 238 PHE A N 1
ATOM 1765 C CA . PHE A 1 238 ? 16.680 -1.330 -7.545 1.00 92.94 238 PHE A CA 1
ATOM 1766 C C . PHE A 1 238 ? 16.901 -1.863 -8.957 1.00 92.94 238 PHE A C 1
ATOM 1768 O O . PHE A 1 238 ? 16.000 -1.769 -9.789 1.00 92.94 238 PHE A O 1
ATOM 1775 N N . GLN A 1 239 ? 18.062 -2.455 -9.236 1.00 91.12 239 GLN A N 1
ATOM 1776 C CA . GLN A 1 239 ? 18.306 -3.101 -10.524 1.00 91.12 239 GLN A CA 1
ATOM 1777 C C . GLN A 1 239 ? 17.351 -4.274 -10.755 1.00 91.12 239 GLN A C 1
ATOM 1779 O O . GLN A 1 239 ? 16.817 -4.414 -11.855 1.00 91.12 239 GLN A O 1
ATOM 1784 N N . ASP A 1 240 ? 17.101 -5.090 -9.731 1.00 92.56 240 ASP A N 1
ATOM 1785 C CA . ASP A 1 240 ? 16.160 -6.207 -9.824 1.00 92.56 240 ASP A CA 1
ATOM 1786 C C . ASP A 1 240 ? 14.720 -5.712 -10.016 1.00 92.56 240 ASP A C 1
ATOM 1788 O O . ASP A 1 240 ? 14.012 -6.200 -10.900 1.00 92.56 240 ASP A O 1
ATOM 1792 N N . PHE A 1 241 ? 14.323 -4.667 -9.286 1.00 94.25 241 PHE A N 1
ATOM 1793 C CA . PHE A 1 241 ? 13.050 -3.972 -9.476 1.00 94.25 241 PHE A CA 1
ATOM 1794 C C . PHE A 1 241 ? 12.895 -3.431 -10.907 1.00 94.25 241 PHE A C 1
ATOM 1796 O O . PHE A 1 241 ? 11.872 -3.673 -11.544 1.00 94.25 241 PHE A O 1
ATOM 1803 N N . LEU A 1 242 ? 13.911 -2.751 -11.448 1.00 93.19 242 LEU A N 1
ATOM 1804 C CA . LEU A 1 242 ? 13.911 -2.226 -12.819 1.00 93.19 242 LEU A CA 1
ATOM 1805 C C . LEU A 1 242 ? 13.799 -3.338 -13.866 1.00 93.19 242 LEU A C 1
ATOM 1807 O O . LEU A 1 242 ? 13.049 -3.206 -14.833 1.00 93.19 242 LEU A O 1
ATOM 1811 N N . LYS A 1 243 ? 14.533 -4.441 -13.691 1.00 91.00 243 LYS A N 1
ATOM 1812 C CA . LYS A 1 243 ? 14.432 -5.608 -14.581 1.00 91.00 243 LYS A CA 1
ATOM 1813 C C . LYS A 1 243 ? 13.023 -6.192 -14.551 1.00 91.00 243 LYS A C 1
ATOM 1815 O O . LYS A 1 243 ? 12.464 -6.482 -15.607 1.00 91.00 243 LYS A O 1
ATOM 1820 N N . GLN A 1 244 ? 12.441 -6.320 -13.361 1.00 93.81 244 GLN A N 1
ATOM 1821 C CA . GLN A 1 244 ? 11.095 -6.846 -13.187 1.00 93.81 244 GLN A CA 1
ATOM 1822 C C . GLN A 1 244 ? 10.040 -5.919 -13.801 1.00 93.81 244 GLN A C 1
ATOM 1824 O O . GLN A 1 244 ? 9.224 -6.377 -14.599 1.00 93.81 244 GLN A O 1
ATOM 1829 N N . ILE A 1 245 ? 10.057 -4.620 -13.485 1.00 94.31 245 ILE A N 1
ATOM 1830 C CA . ILE A 1 245 ? 8.996 -3.699 -13.910 1.00 94.31 245 ILE A CA 1
ATOM 1831 C C . ILE A 1 245 ? 8.948 -3.522 -15.427 1.00 94.31 245 ILE A C 1
ATOM 1833 O O . ILE A 1 245 ? 7.865 -3.422 -15.996 1.00 94.31 245 ILE A O 1
ATOM 1837 N N . ARG A 1 246 ? 10.102 -3.591 -16.105 1.00 93.12 246 ARG A N 1
ATOM 1838 C CA . ARG A 1 246 ? 10.171 -3.560 -17.573 1.00 93.12 246 ARG A CA 1
ATOM 1839 C C . ARG A 1 246 ? 9.359 -4.678 -18.223 1.00 93.12 246 ARG A C 1
ATOM 1841 O O . ARG A 1 246 ? 8.793 -4.452 -19.284 1.00 93.12 246 ARG A O 1
ATOM 1848 N N . SER A 1 247 ? 9.254 -5.852 -17.596 1.00 91.56 247 SER A N 1
ATOM 1849 C CA . SER A 1 247 ? 8.431 -6.950 -18.130 1.00 91.56 247 SER A CA 1
ATOM 1850 C C . SER A 1 247 ? 6.924 -6.658 -18.100 1.00 91.56 247 SER A C 1
ATOM 1852 O O . SER A 1 247 ? 6.173 -7.251 -18.869 1.00 91.56 247 SER A O 1
ATOM 1854 N N . TYR A 1 248 ? 6.491 -5.710 -17.263 1.00 93.94 248 TYR A N 1
ATOM 1855 C CA . TYR A 1 248 ? 5.101 -5.261 -17.148 1.00 93.94 248 TYR A CA 1
ATOM 1856 C C . TYR A 1 248 ? 4.793 -3.998 -17.971 1.00 93.94 248 TYR A C 1
ATOM 1858 O O . TYR A 1 248 ? 3.642 -3.561 -18.049 1.00 93.94 248 TYR A O 1
ATOM 1866 N N . MET A 1 249 ? 5.806 -3.405 -18.603 1.00 94.06 249 MET A N 1
ATOM 1867 C CA . MET A 1 249 ? 5.661 -2.243 -19.477 1.00 94.06 249 MET A CA 1
ATOM 1868 C C . MET A 1 249 ? 5.630 -2.672 -20.941 1.00 94.06 249 MET A C 1
ATOM 1870 O O . MET A 1 249 ? 6.431 -3.494 -21.391 1.00 94.06 249 MET A O 1
ATOM 1874 N N . THR A 1 250 ? 4.760 -2.045 -21.724 1.00 92.12 250 THR A N 1
ATOM 1875 C CA . THR A 1 250 ? 4.794 -2.170 -23.180 1.00 92.12 250 THR A CA 1
ATOM 1876 C C . THR A 1 250 ? 6.081 -1.563 -23.737 1.00 92.12 250 THR A C 1
ATOM 1878 O O . THR A 1 250 ? 6.697 -0.682 -23.138 1.00 92.12 250 THR A O 1
ATOM 1881 N N . VAL A 1 251 ? 6.477 -1.992 -24.935 1.00 90.81 251 VAL A N 1
ATOM 1882 C CA . VAL A 1 251 ? 7.641 -1.415 -25.627 1.00 90.81 251 VAL A CA 1
ATOM 1883 C C . VAL A 1 251 ? 7.473 0.095 -25.850 1.00 90.81 251 VAL A C 1
ATOM 1885 O O . VAL A 1 251 ? 8.449 0.830 -25.761 1.00 90.81 251 VAL A O 1
ATOM 1888 N N . GLY A 1 252 ? 6.244 0.565 -26.101 1.00 92.00 252 GLY A N 1
ATOM 1889 C CA . GLY A 1 252 ? 5.952 1.995 -26.257 1.00 92.00 252 GLY A CA 1
ATOM 1890 C C . GLY A 1 252 ? 6.181 2.777 -24.965 1.00 92.00 252 GLY A C 1
ATOM 1891 O O . GLY A 1 252 ? 6.928 3.749 -24.977 1.00 92.00 252 GLY A O 1
ATOM 1892 N N . GLU A 1 253 ? 5.621 2.295 -23.850 1.00 94.88 253 GLU A N 1
ATOM 1893 C CA . GLU A 1 253 ? 5.849 2.885 -22.523 1.00 94.88 253 GLU A CA 1
ATOM 1894 C C . GLU A 1 253 ? 7.348 2.885 -22.173 1.00 94.88 253 GLU A C 1
ATOM 1896 O O . GLU A 1 253 ? 7.860 3.878 -21.673 1.00 94.88 253 GLU A O 1
ATOM 1901 N N . GLN A 1 254 ? 8.088 1.808 -22.468 1.00 94.75 254 GLN A N 1
ATOM 1902 C CA . GLN A 1 254 ? 9.535 1.760 -22.216 1.00 94.75 254 GLN A CA 1
ATOM 1903 C C . GLN A 1 254 ? 10.306 2.816 -23.018 1.00 94.75 254 GLN A C 1
ATOM 1905 O O . GLN A 1 254 ? 11.147 3.501 -22.444 1.00 94.75 254 GLN A O 1
ATOM 1910 N N . ILE A 1 255 ? 10.024 2.965 -24.317 1.00 94.44 255 ILE A N 1
ATOM 1911 C CA . ILE A 1 255 ? 10.689 3.969 -25.164 1.00 94.44 255 ILE A CA 1
ATOM 1912 C C . ILE A 1 255 ? 10.437 5.376 -24.618 1.00 94.44 255 ILE A C 1
ATOM 1914 O O . ILE A 1 255 ? 11.397 6.101 -24.373 1.00 94.44 255 ILE A O 1
ATOM 1918 N N . GLU A 1 256 ? 9.174 5.727 -24.364 1.00 95.62 256 GLU A N 1
ATOM 1919 C CA . GLU A 1 256 ? 8.791 7.049 -23.854 1.00 95.62 256 GLU A CA 1
ATOM 1920 C C . GLU A 1 256 ? 9.485 7.362 -22.519 1.00 95.62 256 GLU A C 1
ATOM 1922 O O . GLU A 1 256 ? 10.070 8.430 -22.342 1.00 95.62 256 GLU A O 1
ATOM 1927 N N . ARG A 1 257 ? 9.497 6.410 -21.578 1.00 95.94 257 ARG A N 1
ATOM 1928 C CA . ARG A 1 257 ? 10.113 6.644 -20.263 1.00 95.94 257 ARG A CA 1
ATOM 1929 C C . ARG A 1 257 ? 11.626 6.716 -20.310 1.00 95.94 257 ARG A C 1
ATOM 1931 O O . ARG A 1 257 ? 12.206 7.589 -19.669 1.00 95.94 257 ARG A O 1
ATOM 1938 N N . PHE A 1 258 ? 12.278 5.856 -21.085 1.00 95.38 258 PHE A N 1
ATOM 1939 C CA . PHE A 1 258 ? 13.724 5.939 -21.250 1.00 95.38 258 PHE A CA 1
ATOM 1940 C C . PHE A 1 258 ? 14.144 7.237 -21.939 1.00 95.38 258 PHE A C 1
ATOM 1942 O O . PHE A 1 258 ? 15.128 7.840 -21.524 1.00 95.38 258 PHE A O 1
ATOM 1949 N N . GLU A 1 259 ? 13.372 7.722 -22.911 1.00 93.81 259 GLU A N 1
ATOM 1950 C CA . GLU A 1 259 ? 13.568 9.044 -23.512 1.00 93.81 259 GLU A CA 1
ATOM 1951 C C . GLU A 1 259 ? 13.456 10.175 -22.494 1.00 93.81 259 GLU A C 1
ATOM 1953 O O . GLU A 1 259 ? 14.315 11.058 -22.432 1.00 93.81 259 GLU A O 1
ATOM 1958 N N . ASP A 1 260 ? 12.417 10.150 -21.669 1.00 95.38 260 ASP A N 1
ATOM 1959 C CA . ASP A 1 260 ? 12.188 11.162 -20.645 1.00 95.38 260 ASP A CA 1
ATOM 1960 C C . ASP A 1 260 ? 13.292 11.177 -19.591 1.00 95.38 260 ASP A C 1
ATOM 1962 O O . ASP A 1 260 ? 13.780 12.245 -19.211 1.00 95.38 260 ASP A O 1
ATOM 1966 N N . TRP A 1 261 ? 13.705 10.005 -19.112 1.00 95.31 261 TRP A N 1
ATOM 1967 C CA . TRP A 1 261 ? 14.764 9.889 -18.114 1.00 95.31 261 TRP A CA 1
ATOM 1968 C C . TRP A 1 261 ? 16.144 10.209 -18.707 1.00 95.31 261 TRP A C 1
ATOM 1970 O O . TRP A 1 261 ? 16.950 10.852 -18.034 1.00 95.31 261 TRP A O 1
ATOM 1980 N N . ALA A 1 262 ? 16.400 9.867 -19.974 1.00 92.81 262 ALA A N 1
ATOM 1981 C CA . ALA A 1 262 ? 17.615 10.257 -20.692 1.00 92.81 262 ALA A CA 1
ATOM 1982 C C . ALA A 1 262 ? 17.720 11.781 -20.829 1.00 92.81 262 ALA A C 1
ATOM 1984 O O . ALA A 1 262 ? 18.748 12.364 -20.487 1.00 92.81 262 ALA A O 1
ATOM 1985 N N . ARG A 1 263 ? 16.627 12.458 -21.218 1.00 92.19 263 ARG A N 1
ATOM 1986 C CA . ARG A 1 263 ? 16.562 13.932 -21.278 1.00 92.19 263 ARG A CA 1
ATOM 1987 C C . ARG A 1 263 ? 16.804 14.597 -19.925 1.00 92.19 263 ARG A C 1
ATOM 1989 O O . ARG A 1 263 ? 17.304 15.717 -19.876 1.00 92.19 263 ARG A O 1
ATOM 1996 N N . LYS A 1 264 ? 16.466 13.912 -18.830 1.00 91.38 264 LYS A N 1
ATOM 1997 C CA . LYS A 1 264 ? 16.749 14.343 -17.452 1.00 91.38 264 LYS A CA 1
ATOM 1998 C C . LYS A 1 264 ? 18.178 14.018 -16.993 1.00 91.38 264 LYS A C 1
ATOM 2000 O O . LYS A 1 264 ? 18.515 14.308 -15.850 1.00 91.38 264 LYS A O 1
ATOM 2005 N N . GLY A 1 265 ? 19.018 13.473 -17.874 1.00 88.69 265 GLY A N 1
ATOM 2006 C CA . GLY A 1 265 ? 20.443 13.263 -17.637 1.00 88.69 265 GLY A CA 1
ATOM 2007 C C . GLY A 1 265 ? 20.813 11.878 -17.115 1.00 88.69 265 GLY A C 1
ATOM 2008 O O . GLY A 1 265 ? 21.811 11.778 -16.413 1.00 88.69 265 GLY A O 1
ATOM 2009 N N . SER A 1 266 ? 20.040 10.828 -17.426 1.00 91.19 266 SER A N 1
ATOM 2010 C CA . SER A 1 266 ? 20.382 9.434 -17.090 1.00 91.19 266 SER A CA 1
ATOM 2011 C C . SER A 1 266 ? 21.030 8.702 -18.283 1.00 91.19 266 SER A C 1
ATOM 2013 O O . SER A 1 266 ? 20.315 8.314 -19.212 1.00 91.19 266 SER A O 1
ATOM 2015 N N . PRO A 1 267 ? 22.360 8.473 -18.283 1.00 89.50 267 PRO A N 1
ATOM 2016 C CA . PRO A 1 267 ? 23.050 7.697 -19.322 1.00 89.50 267 PRO A CA 1
ATOM 2017 C C . PRO A 1 267 ? 22.520 6.267 -19.500 1.00 89.50 267 PRO A C 1
ATOM 2019 O O . PRO A 1 267 ? 22.397 5.773 -20.616 1.00 89.50 267 PRO A O 1
ATOM 2022 N N . THR A 1 268 ? 22.164 5.600 -18.406 1.00 90.62 268 THR A N 1
ATOM 2023 C CA . THR A 1 268 ? 21.580 4.254 -18.387 1.00 90.62 268 THR A CA 1
ATOM 2024 C C . THR A 1 268 ? 20.220 4.264 -19.061 1.00 90.62 268 THR A C 1
ATOM 2026 O O . THR A 1 268 ? 19.902 3.332 -19.794 1.00 90.62 268 THR A O 1
ATOM 2029 N N . ALA A 1 269 ? 19.412 5.308 -18.846 1.00 93.19 269 ALA A N 1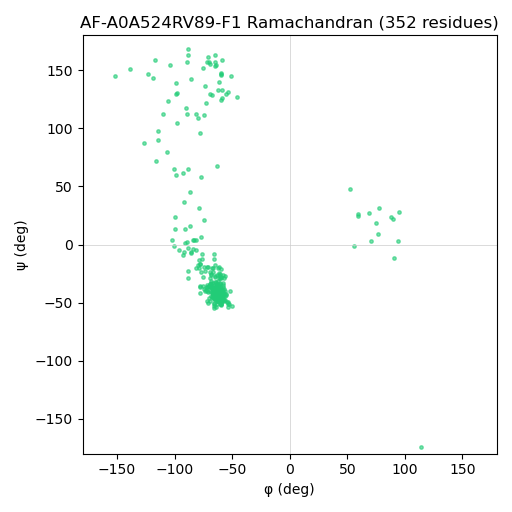
ATOM 2030 C CA . ALA A 1 269 ? 18.135 5.430 -19.537 1.00 93.19 269 ALA A CA 1
ATOM 2031 C C . ALA A 1 269 ? 18.350 5.616 -21.038 1.00 93.19 269 ALA A C 1
ATOM 2033 O O . ALA A 1 269 ? 17.657 4.982 -21.824 1.00 93.19 269 ALA A O 1
ATOM 2034 N N . ASP A 1 270 ? 19.338 6.415 -21.435 1.00 92.19 270 ASP A N 1
ATOM 2035 C CA . ASP A 1 270 ? 19.660 6.623 -22.846 1.00 92.19 270 ASP A CA 1
ATOM 2036 C C . ASP A 1 270 ? 20.107 5.308 -23.516 1.00 92.19 270 ASP A C 1
ATOM 2038 O O . ASP A 1 270 ? 19.594 4.929 -24.574 1.00 92.19 270 ASP A O 1
ATOM 2042 N N . PHE A 1 271 ? 20.962 4.533 -22.837 1.00 91.88 271 PHE A N 1
ATOM 2043 C CA . PHE A 1 271 ? 21.399 3.203 -23.276 1.00 91.88 271 PHE A CA 1
ATOM 2044 C C . PHE A 1 271 ? 20.222 2.226 -23.408 1.00 91.88 271 PHE A C 1
ATOM 2046 O O . PHE A 1 271 ? 20.01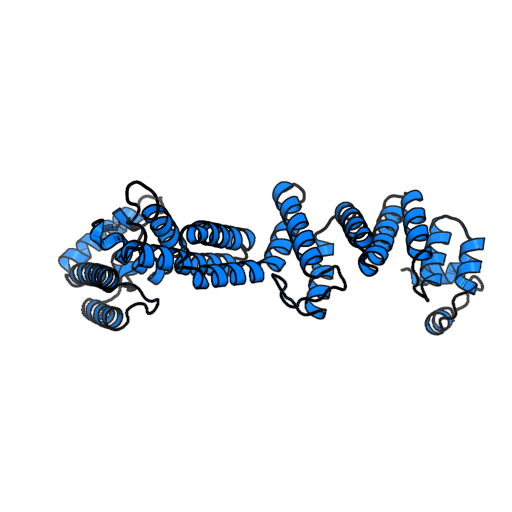1 1.616 -24.460 1.00 91.88 271 PHE A O 1
ATOM 2053 N N . LEU A 1 272 ? 19.386 2.117 -22.372 1.00 92.56 272 LEU A N 1
ATOM 2054 C CA . LEU A 1 272 ? 18.194 1.265 -22.395 1.00 92.56 272 LEU A CA 1
ATOM 2055 C C . LEU A 1 272 ? 17.178 1.711 -23.457 1.00 92.56 272 LEU A C 1
ATOM 2057 O O . LEU A 1 272 ? 16.543 0.864 -24.091 1.00 92.56 272 LEU A O 1
ATOM 2061 N N . GLY A 1 273 ? 17.056 3.017 -23.690 1.00 94.12 273 GLY A N 1
ATOM 2062 C CA . GLY A 1 273 ? 16.223 3.607 -24.731 1.00 94.12 273 GLY A CA 1
ATOM 2063 C C . GLY A 1 273 ? 16.673 3.195 -26.128 1.00 94.12 273 GLY A C 1
ATOM 2064 O O . GLY A 1 273 ? 15.842 2.787 -26.938 1.00 94.12 273 GLY A O 1
ATOM 2065 N N . ALA A 1 274 ? 17.980 3.201 -26.402 1.00 94.38 274 ALA A N 1
ATOM 2066 C CA . ALA A 1 274 ? 18.514 2.723 -27.674 1.00 94.38 274 ALA A CA 1
ATOM 2067 C C . ALA A 1 274 ? 18.225 1.227 -27.909 1.00 94.38 274 ALA A C 1
ATOM 2069 O O . ALA A 1 274 ? 17.827 0.835 -29.010 1.00 94.38 274 ALA A O 1
ATOM 2070 N N . HIS A 1 275 ? 18.319 0.386 -26.875 1.00 91.81 275 HIS A N 1
ATOM 2071 C CA . HIS A 1 275 ? 17.926 -1.026 -26.977 1.00 91.81 275 HIS A CA 1
ATOM 2072 C C . HIS A 1 275 ? 16.418 -1.216 -27.196 1.00 91.81 275 HIS A C 1
ATOM 2074 O O . HIS A 1 275 ? 16.010 -2.080 -27.981 1.00 91.81 275 HIS A O 1
ATOM 2080 N N . ALA A 1 276 ? 15.580 -0.410 -26.540 1.00 92.62 276 ALA A N 1
ATOM 2081 C CA . ALA A 1 276 ? 14.133 -0.443 -26.737 1.00 92.62 276 ALA A CA 1
ATOM 2082 C C . ALA A 1 276 ? 13.753 -0.025 -28.171 1.00 92.62 276 ALA A C 1
ATOM 2084 O O . ALA A 1 276 ? 12.969 -0.718 -28.824 1.00 92.62 276 ALA A O 1
ATOM 2085 N N . LEU A 1 277 ? 14.376 1.038 -28.694 1.00 95.81 277 LEU A N 1
ATOM 2086 C CA . LEU A 1 277 ? 14.234 1.491 -30.082 1.00 95.81 277 LEU A CA 1
ATOM 2087 C C . LEU A 1 277 ? 14.703 0.433 -31.084 1.00 95.81 277 LEU A C 1
ATOM 2089 O O . LEU A 1 277 ? 14.002 0.165 -32.057 1.00 95.81 277 LEU A O 1
ATOM 2093 N N . THR A 1 278 ? 15.841 -0.214 -30.825 1.00 94.06 278 THR A N 1
ATOM 2094 C CA . THR A 1 278 ? 16.362 -1.310 -31.658 1.00 94.06 278 THR A CA 1
ATOM 2095 C C . THR A 1 278 ? 15.366 -2.463 -31.722 1.00 94.06 278 THR A C 1
ATOM 2097 O O . THR A 1 278 ? 14.986 -2.906 -32.805 1.00 94.06 278 THR A O 1
ATOM 2100 N N . SER A 1 279 ? 14.881 -2.909 -30.561 1.00 89.94 279 SER A N 1
ATOM 2101 C CA . SER A 1 279 ? 13.931 -4.020 -30.451 1.00 89.94 279 SER A CA 1
ATOM 2102 C C . SER A 1 279 ? 12.601 -3.698 -31.142 1.00 89.94 279 SER A C 1
ATOM 2104 O O . SER A 1 279 ? 12.046 -4.529 -31.866 1.00 89.94 279 SER A O 1
ATOM 2106 N N . ALA A 1 280 ? 12.092 -2.475 -30.969 1.00 92.62 280 ALA A N 1
ATOM 2107 C CA . ALA A 1 280 ? 10.879 -2.004 -31.631 1.00 92.62 280 ALA A CA 1
ATOM 2108 C C . ALA A 1 280 ? 11.059 -1.872 -33.149 1.00 92.62 280 ALA A C 1
ATOM 2110 O O . ALA A 1 280 ? 10.210 -2.329 -33.910 1.00 92.62 280 ALA A O 1
ATOM 2111 N N . GLY A 1 281 ? 12.167 -1.275 -33.590 1.00 94.94 281 GLY A N 1
ATOM 2112 C CA . GLY A 1 281 ? 12.496 -1.085 -34.999 1.00 94.94 281 GLY A CA 1
ATOM 2113 C C . GLY A 1 281 ? 12.650 -2.404 -35.739 1.00 94.94 281 GLY A C 1
ATOM 2114 O O . GLY A 1 281 ? 12.092 -2.565 -36.823 1.00 94.94 281 GLY A O 1
ATOM 2115 N N . PHE A 1 282 ? 13.333 -3.370 -35.125 1.00 92.38 282 PHE A N 1
ATOM 2116 C CA . PHE A 1 282 ? 13.493 -4.705 -35.686 1.00 92.38 282 PHE A CA 1
ATOM 2117 C C . PHE A 1 282 ? 12.156 -5.453 -35.763 1.00 92.38 282 PHE A C 1
ATOM 2119 O O . PHE A 1 282 ? 11.743 -5.862 -36.846 1.00 92.38 282 PHE A O 1
ATOM 2126 N N . SER A 1 283 ? 11.434 -5.570 -34.641 1.00 92.06 283 SER A N 1
ATOM 2127 C CA . SER A 1 283 ? 10.177 -6.337 -34.576 1.00 92.06 283 SER A CA 1
ATOM 2128 C C . SER A 1 283 ? 9.049 -5.765 -35.440 1.00 92.06 283 SER A C 1
ATOM 2130 O O . SER A 1 283 ? 8.179 -6.511 -35.881 1.00 92.06 283 SER A O 1
ATOM 2132 N N . ARG A 1 284 ? 9.050 -4.450 -35.690 1.00 93.69 284 ARG A N 1
ATOM 2133 C CA . ARG A 1 284 ? 8.017 -3.755 -36.478 1.00 93.69 284 ARG A CA 1
ATOM 2134 C C . ARG A 1 284 ? 8.457 -3.420 -37.900 1.00 93.69 284 ARG A C 1
ATOM 2136 O O . ARG A 1 284 ? 7.706 -2.751 -38.605 1.00 93.69 284 ARG A O 1
ATOM 2143 N N . HIS A 1 285 ? 9.657 -3.833 -38.311 1.00 93.94 285 HIS A N 1
ATOM 2144 C CA . HIS A 1 285 ? 10.256 -3.472 -39.599 1.00 93.94 285 HIS A CA 1
ATOM 2145 C C . HIS A 1 285 ? 10.263 -1.953 -39.854 1.00 93.94 285 HIS A C 1
ATOM 2147 O O . HIS A 1 285 ? 9.874 -1.478 -40.921 1.00 93.94 285 HIS A O 1
ATOM 2153 N N . GLN A 1 286 ? 10.698 -1.175 -38.860 1.00 96.19 286 GLN A N 1
ATOM 2154 C CA . GLN A 1 286 ? 10.787 0.285 -38.918 1.00 96.19 286 GLN A CA 1
ATOM 2155 C C . GLN A 1 286 ? 12.255 0.740 -38.846 1.00 96.19 286 GLN A C 1
ATOM 2157 O O . GLN A 1 286 ? 12.760 1.017 -37.754 1.00 96.19 286 GLN A O 1
ATOM 2162 N N . PRO A 1 287 ? 12.946 0.883 -39.998 1.00 95.94 287 PRO A N 1
ATOM 2163 C CA . PRO A 1 287 ? 14.345 1.315 -40.053 1.00 95.94 287 PRO A CA 1
ATOM 2164 C C . PRO A 1 287 ? 14.605 2.666 -39.380 1.00 95.94 287 PRO A C 1
ATOM 2166 O O . PRO A 1 287 ? 15.689 2.887 -38.853 1.00 95.94 287 PRO A O 1
ATOM 2169 N N . ALA A 1 288 ? 13.611 3.561 -39.352 1.00 96.62 288 ALA A N 1
ATOM 2170 C CA . ALA A 1 288 ? 13.725 4.858 -38.687 1.00 96.62 288 ALA A CA 1
ATOM 2171 C C . ALA A 1 288 ? 14.044 4.727 -37.185 1.00 96.62 288 ALA A C 1
ATOM 2173 O O . ALA A 1 288 ? 14.859 5.488 -36.676 1.00 96.62 288 ALA A O 1
ATOM 2174 N N . LEU A 1 289 ? 13.464 3.739 -36.492 1.00 95.81 289 LEU A N 1
ATOM 2175 C CA . LEU A 1 289 ? 13.745 3.499 -35.070 1.00 95.81 289 LEU A CA 1
ATOM 2176 C C . LEU A 1 289 ? 15.145 2.910 -34.858 1.00 95.81 289 LEU A C 1
ATOM 2178 O O . LEU A 1 289 ? 15.834 3.284 -33.915 1.00 95.81 289 LEU A O 1
ATOM 2182 N N . ILE A 1 290 ? 15.595 2.038 -35.765 1.00 96.94 290 ILE A N 1
ATOM 2183 C CA . ILE A 1 290 ? 16.958 1.479 -35.746 1.00 96.94 290 ILE A CA 1
ATOM 2184 C C . ILE A 1 290 ? 17.986 2.594 -35.979 1.00 96.94 290 ILE A C 1
ATOM 2186 O O . ILE A 1 290 ? 19.014 2.648 -35.309 1.00 96.94 290 ILE A O 1
ATOM 2190 N N . PHE A 1 291 ? 17.689 3.522 -36.892 1.00 97.25 291 PHE A N 1
ATOM 2191 C CA . PHE A 1 291 ? 18.525 4.692 -37.137 1.00 97.25 291 PHE A CA 1
ATOM 2192 C C . PHE A 1 291 ? 18.586 5.620 -35.915 1.00 97.25 291 PHE A C 1
ATOM 2194 O O . PHE A 1 291 ? 19.679 6.013 -35.524 1.00 97.25 291 PHE A O 1
ATOM 2201 N N . GLN A 1 292 ? 17.459 5.891 -35.248 1.00 95.94 292 GLN A N 1
ATOM 2202 C CA . GLN A 1 292 ? 17.447 6.665 -33.998 1.00 95.94 292 GLN A CA 1
ATOM 2203 C C . GLN A 1 292 ? 18.252 5.985 -32.879 1.00 95.94 292 GLN A C 1
ATOM 2205 O O . GLN A 1 292 ? 18.988 6.655 -32.157 1.00 95.94 292 GLN A O 1
ATOM 2210 N N . ALA A 1 293 ? 18.152 4.658 -32.740 1.00 96.00 293 ALA A N 1
ATOM 2211 C CA . ALA A 1 293 ? 18.962 3.903 -31.782 1.00 96.00 293 ALA A CA 1
ATOM 2212 C C . ALA A 1 293 ? 20.464 4.042 -32.072 1.00 96.00 293 ALA A C 1
ATOM 2214 O O . ALA A 1 293 ? 21.255 4.276 -31.160 1.00 96.00 293 ALA A O 1
ATOM 2215 N N . LEU A 1 294 ? 20.843 3.948 -33.350 1.00 96.25 294 LEU A N 1
ATOM 2216 C CA . LEU A 1 294 ? 22.219 4.119 -33.806 1.00 96.25 294 LEU A CA 1
ATOM 2217 C C . LEU A 1 294 ? 22.742 5.527 -33.499 1.00 96.25 294 LEU A C 1
ATOM 2219 O O . LEU A 1 294 ? 23.861 5.656 -33.007 1.00 96.25 294 LEU A O 1
ATOM 2223 N N . GLU A 1 295 ? 21.954 6.570 -33.770 1.00 95.00 295 GLU A N 1
ATOM 2224 C CA . GLU A 1 295 ? 22.326 7.954 -33.451 1.00 95.00 295 GLU A CA 1
ATOM 2225 C C . GLU A 1 295 ? 22.586 8.130 -31.952 1.00 95.00 295 GLU A C 1
ATOM 2227 O O . GLU A 1 295 ? 23.603 8.713 -31.577 1.00 95.00 295 GLU A O 1
ATOM 2232 N N . ARG A 1 296 ? 21.724 7.561 -31.098 1.00 93.00 296 ARG A N 1
ATOM 2233 C CA . ARG A 1 296 ? 21.890 7.620 -29.638 1.00 93.00 296 ARG A CA 1
ATOM 2234 C C . ARG A 1 296 ? 23.147 6.912 -29.157 1.00 93.00 296 ARG A C 1
ATOM 2236 O O . ARG A 1 296 ? 23.962 7.543 -28.496 1.00 93.00 296 ARG A O 1
ATOM 2243 N N . LEU A 1 297 ? 23.347 5.643 -29.524 1.00 92.94 297 LEU A N 1
ATOM 2244 C CA . LEU A 1 297 ? 24.542 4.898 -29.104 1.00 92.94 297 LEU A CA 1
ATOM 2245 C C . LEU A 1 297 ? 25.834 5.552 -29.612 1.00 92.94 297 LEU A C 1
ATOM 2247 O O . LEU A 1 297 ? 26.841 5.544 -28.915 1.00 92.94 297 LEU A O 1
ATOM 2251 N N . THR A 1 298 ? 25.809 6.161 -30.802 1.00 92.50 298 THR A N 1
ATOM 2252 C CA . THR A 1 298 ? 26.977 6.867 -31.360 1.00 92.50 298 THR A CA 1
ATOM 2253 C C . THR A 1 298 ? 27.320 8.136 -30.573 1.00 92.50 298 THR A C 1
ATOM 2255 O O . THR A 1 298 ? 28.484 8.526 -30.511 1.00 92.50 298 THR A O 1
ATOM 2258 N N . ALA A 1 299 ? 26.319 8.798 -29.988 1.00 91.12 299 ALA A N 1
ATOM 2259 C CA . ALA A 1 299 ? 26.505 10.001 -29.182 1.00 91.12 299 ALA A CA 1
ATOM 2260 C C . ALA A 1 299 ? 27.004 9.706 -27.754 1.00 91.12 299 ALA A C 1
ATOM 2262 O O . ALA A 1 299 ? 27.438 10.629 -27.060 1.00 91.12 299 ALA A O 1
ATOM 2263 N N . MET A 1 300 ? 26.958 8.447 -27.303 1.00 89.44 300 MET A N 1
ATOM 2264 C CA . MET A 1 300 ? 27.379 8.071 -25.955 1.00 89.44 300 MET A CA 1
ATOM 2265 C C . MET A 1 300 ? 28.906 8.100 -25.808 1.00 89.44 300 MET A C 1
ATOM 2267 O O . MET A 1 300 ? 29.619 7.555 -26.648 1.00 89.44 300 MET A O 1
ATOM 2271 N N . PRO A 1 301 ? 29.444 8.650 -24.704 1.00 83.75 301 PRO A N 1
ATOM 2272 C CA . PRO A 1 301 ? 30.882 8.681 -24.437 1.00 83.75 301 PRO A CA 1
ATOM 2273 C C . PRO A 1 301 ? 31.416 7.334 -23.901 1.00 83.75 301 PRO A C 1
ATOM 2275 O O . PRO A 1 301 ? 32.337 7.309 -23.084 1.00 83.75 301 PRO A O 1
ATOM 2278 N N . THR A 1 302 ? 30.825 6.211 -24.312 1.00 80.25 302 THR A N 1
ATOM 2279 C CA . THR A 1 302 ? 31.125 4.868 -23.799 1.00 80.25 302 THR A CA 1
ATOM 2280 C C . THR A 1 302 ? 31.926 4.082 -24.832 1.00 80.25 302 THR A C 1
ATOM 2282 O O . THR A 1 302 ? 31.494 3.914 -25.967 1.00 80.25 302 THR A O 1
ATOM 2285 N N . ALA A 1 303 ? 33.104 3.593 -24.440 1.00 79.12 303 ALA A N 1
ATOM 2286 C CA . ALA A 1 303 ? 33.909 2.703 -25.277 1.00 79.12 303 ALA A CA 1
ATOM 2287 C C . ALA A 1 303 ? 33.323 1.280 -25.291 1.00 79.12 303 ALA A C 1
ATOM 2289 O O . ALA A 1 303 ? 32.726 0.855 -24.301 1.00 79.12 303 ALA A O 1
ATOM 2290 N N . GLY A 1 304 ? 33.539 0.526 -26.373 1.00 82.50 304 GLY A N 1
ATOM 2291 C CA . GLY A 1 304 ? 33.116 -0.877 -26.467 1.00 82.50 304 GLY A CA 1
ATOM 2292 C C . GLY A 1 304 ? 31.748 -1.103 -27.118 1.00 82.50 304 GLY A C 1
ATOM 2293 O O . GLY A 1 304 ? 31.312 -2.248 -27.198 1.00 82.50 304 GLY A O 1
ATOM 2294 N N . LEU A 1 305 ? 31.080 -0.044 -27.592 1.00 86.56 305 LEU A N 1
ATOM 2295 C CA . LEU A 1 305 ? 29.786 -0.123 -28.289 1.00 86.56 305 LEU A CA 1
ATOM 2296 C C . LEU A 1 305 ? 29.926 -0.501 -29.776 1.00 86.56 305 LEU A C 1
ATOM 2298 O O . LEU A 1 305 ? 28.931 -0.673 -30.479 1.00 86.56 305 LEU A O 1
ATOM 2302 N N . GLU A 1 306 ? 31.150 -0.620 -30.298 1.00 88.00 306 GLU A N 1
ATOM 2303 C CA . GLU A 1 306 ? 31.422 -0.908 -31.712 1.00 88.00 306 GLU A CA 1
ATOM 2304 C C . GLU A 1 306 ? 30.672 -2.138 -32.266 1.00 88.00 306 GLU A C 1
ATOM 2306 O O . GLU A 1 306 ? 30.166 -2.055 -33.391 1.00 88.00 306 GLU A O 1
ATOM 2311 N N . PRO A 1 307 ? 30.534 -3.259 -31.530 1.00 85.25 307 PRO A N 1
ATOM 2312 C CA . PRO A 1 307 ? 29.807 -4.434 -32.016 1.00 85.25 307 PRO A CA 1
ATOM 2313 C C . PRO A 1 307 ? 28.314 -4.160 -32.192 1.00 85.25 307 PRO A C 1
ATOM 2315 O O . PRO A 1 307 ? 27.719 -4.540 -33.200 1.00 85.25 307 PRO A O 1
ATOM 2318 N N . GLU A 1 308 ? 27.714 -3.455 -31.236 1.00 87.56 308 GLU A N 1
ATOM 2319 C CA . GLU A 1 308 ? 26.295 -3.098 -31.245 1.00 87.56 308 GLU A CA 1
ATOM 2320 C C . GLU A 1 308 ? 26.013 -2.085 -32.359 1.00 87.56 308 GLU A C 1
ATOM 2322 O O . GLU A 1 308 ? 25.094 -2.273 -33.156 1.00 87.56 308 GLU A O 1
ATOM 2327 N N . LEU A 1 309 ? 26.868 -1.066 -32.498 1.00 91.88 309 LEU A N 1
ATOM 2328 C CA . LEU A 1 309 ? 26.816 -0.110 -33.603 1.00 91.88 309 LEU A CA 1
ATOM 2329 C C . LEU A 1 309 ? 26.946 -0.813 -34.963 1.00 91.88 309 LEU A C 1
ATOM 2331 O O . LEU A 1 309 ? 26.212 -0.480 -35.894 1.00 91.88 309 LEU A O 1
ATOM 2335 N N . SER A 1 310 ? 27.837 -1.802 -35.087 1.00 90.56 310 SER A N 1
ATOM 2336 C CA . SER A 1 310 ? 27.985 -2.606 -36.306 1.00 90.56 310 SER A CA 1
ATOM 2337 C C . SER A 1 310 ? 26.707 -3.392 -36.627 1.00 90.56 310 SER A C 1
ATOM 2339 O O . SER A 1 310 ? 26.215 -3.318 -37.756 1.00 90.56 310 SER A O 1
ATOM 2341 N N . CYS A 1 311 ? 26.095 -4.041 -35.629 1.00 90.12 311 CYS A N 1
ATOM 2342 C CA . CYS A 1 311 ? 24.815 -4.738 -35.785 1.00 90.12 311 CYS A CA 1
ATOM 2343 C C . CYS A 1 311 ? 23.706 -3.799 -36.279 1.00 90.12 311 CYS A C 1
ATOM 2345 O O . CYS A 1 311 ? 22.968 -4.138 -37.204 1.00 90.12 311 CYS A O 1
ATOM 2347 N N . LEU A 1 312 ? 23.597 -2.593 -35.715 1.00 93.31 312 LEU A N 1
ATOM 2348 C CA . LEU A 1 312 ? 22.601 -1.611 -36.153 1.00 93.31 312 LEU A CA 1
ATOM 2349 C C . LEU A 1 312 ? 22.839 -1.149 -37.597 1.00 93.31 312 LEU A C 1
ATOM 2351 O O . LEU A 1 312 ? 21.887 -1.006 -38.362 1.00 93.31 312 LEU A O 1
ATOM 2355 N N . GLN A 1 313 ? 24.097 -0.959 -38.005 1.00 94.62 313 GLN A N 1
ATOM 2356 C CA . GLN A 1 313 ? 24.435 -0.632 -39.395 1.00 94.62 313 GLN A CA 1
ATOM 2357 C C . GLN A 1 313 ? 24.068 -1.783 -40.347 1.00 94.62 313 GLN A C 1
ATOM 2359 O O . GLN A 1 313 ? 23.537 -1.518 -41.427 1.00 94.62 313 GLN A O 1
ATOM 2364 N N . LEU A 1 314 ? 24.271 -3.045 -39.945 1.00 92.38 314 LEU A N 1
ATOM 2365 C CA . LEU A 1 314 ? 23.821 -4.218 -40.708 1.00 92.38 314 LEU A CA 1
ATOM 2366 C C . LEU A 1 314 ? 22.302 -4.256 -40.860 1.00 92.38 314 LEU A C 1
ATOM 2368 O O . LEU A 1 314 ? 21.807 -4.434 -41.972 1.00 92.38 314 LEU A O 1
ATOM 2372 N N . LEU A 1 315 ? 21.560 -4.022 -39.775 1.00 92.25 315 LEU A N 1
ATOM 2373 C CA . LEU A 1 315 ? 20.095 -3.963 -39.800 1.00 92.25 315 LEU A CA 1
ATOM 2374 C C . LEU A 1 315 ? 19.556 -2.842 -40.706 1.00 92.25 315 LEU A C 1
ATOM 2376 O O . LEU A 1 315 ? 18.444 -2.941 -41.220 1.00 92.25 315 LEU A O 1
ATOM 2380 N N . LEU A 1 316 ? 20.350 -1.793 -40.935 1.00 95.12 316 LEU A N 1
ATOM 2381 C CA . LEU A 1 316 ? 20.057 -0.705 -41.873 1.00 95.12 316 LEU A CA 1
ATOM 2382 C C . LEU A 1 316 ? 20.564 -0.970 -43.304 1.00 95.12 316 LEU A C 1
ATOM 2384 O O . LEU A 1 316 ? 20.436 -0.095 -44.161 1.00 95.12 316 LEU A O 1
ATOM 2388 N N . GLY A 1 317 ? 21.160 -2.136 -43.572 1.00 93.31 317 GLY A N 1
ATOM 2389 C CA . GLY A 1 317 ? 21.710 -2.512 -44.878 1.00 93.31 317 GLY A CA 1
ATOM 2390 C C . GLY A 1 317 ? 23.034 -1.827 -45.238 1.00 93.31 317 GLY A C 1
ATOM 2391 O O . GLY A 1 317 ? 23.400 -1.773 -46.408 1.00 93.31 317 GLY A O 1
ATOM 2392 N N . ARG A 1 318 ? 23.760 -1.276 -44.259 1.00 93.81 318 ARG A N 1
ATOM 2393 C CA . ARG A 1 318 ? 25.002 -0.507 -44.455 1.00 93.81 318 ARG A CA 1
ATOM 2394 C C . ARG A 1 318 ? 26.236 -1.367 -44.168 1.00 93.81 318 ARG A C 1
ATOM 2396 O O . ARG A 1 318 ? 26.985 -1.099 -43.228 1.00 93.81 318 ARG A O 1
ATOM 2403 N N . THR A 1 319 ? 26.449 -2.395 -44.985 1.00 91.94 319 THR A N 1
ATOM 2404 C CA . THR A 1 319 ? 27.508 -3.411 -44.811 1.00 91.94 319 THR A CA 1
ATOM 2405 C C . THR A 1 319 ? 28.914 -2.817 -44.698 1.00 91.94 319 THR A C 1
ATOM 2407 O O . THR A 1 319 ? 29.659 -3.176 -43.790 1.00 91.94 319 THR A O 1
ATOM 2410 N N . ASP A 1 320 ? 29.261 -1.838 -45.540 1.00 92.19 320 ASP A N 1
ATOM 2411 C CA . ASP A 1 320 ? 30.594 -1.214 -45.524 1.00 92.19 320 ASP A CA 1
ATOM 2412 C C . ASP A 1 320 ? 30.867 -0.446 -44.222 1.00 92.19 320 ASP A C 1
ATOM 2414 O O . ASP A 1 320 ? 31.986 -0.439 -43.704 1.00 92.19 320 ASP A O 1
ATOM 2418 N N . LEU A 1 321 ? 29.844 0.228 -43.682 1.00 92.31 321 LEU A N 1
ATOM 2419 C CA . LEU A 1 321 ? 29.950 0.961 -42.418 1.00 92.31 321 LEU A CA 1
ATOM 2420 C C . LEU A 1 321 ? 29.950 0.014 -41.222 1.00 92.31 321 LEU A C 1
ATOM 2422 O O . LEU A 1 321 ? 30.670 0.269 -40.258 1.00 92.31 321 LEU A O 1
ATOM 2426 N N . ALA A 1 322 ? 29.186 -1.076 -41.290 1.00 89.69 322 ALA A N 1
ATOM 2427 C CA . ALA A 1 322 ? 29.221 -2.131 -40.288 1.00 89.69 322 ALA A CA 1
ATOM 2428 C C . ALA A 1 322 ? 30.627 -2.737 -40.171 1.00 89.69 322 ALA A C 1
ATOM 2430 O O . ALA A 1 322 ? 31.169 -2.779 -39.064 1.00 89.69 322 ALA A O 1
ATOM 2431 N N . GLN A 1 323 ? 31.255 -3.095 -41.299 1.00 86.38 323 GLN A N 1
ATOM 2432 C CA . GLN A 1 323 ? 32.612 -3.652 -41.330 1.00 86.38 323 GLN A CA 1
ATOM 2433 C C . GLN A 1 323 ? 33.631 -2.678 -40.731 1.00 86.38 323 GLN A C 1
ATOM 2435 O O . GLN A 1 323 ? 34.327 -3.018 -39.780 1.00 86.38 323 GLN A O 1
ATOM 2440 N N . LYS A 1 324 ? 33.641 -1.420 -41.192 1.00 89.25 324 LYS A N 1
ATOM 2441 C CA . LYS A 1 324 ? 34.539 -0.379 -40.656 1.00 89.25 324 LYS A CA 1
ATOM 2442 C C . LYS A 1 324 ? 34.335 -0.104 -39.167 1.00 89.25 324 LYS A C 1
ATOM 2444 O O . LYS A 1 324 ? 35.235 0.398 -38.501 1.00 89.25 324 LYS A O 1
ATOM 2449 N N . THR A 1 325 ? 33.129 -0.315 -38.649 1.00 88.38 325 THR A N 1
ATOM 2450 C CA . THR A 1 325 ? 32.835 -0.129 -37.223 1.00 88.38 325 THR A CA 1
ATOM 2451 C C . THR A 1 325 ? 33.338 -1.314 -36.416 1.00 88.38 325 THR A C 1
ATOM 2453 O O . THR A 1 325 ? 33.988 -1.102 -35.401 1.00 88.38 325 THR A O 1
ATOM 2456 N N . LEU A 1 326 ? 33.149 -2.531 -36.923 1.00 83.88 326 LEU A N 1
ATOM 2457 C CA . LEU A 1 326 ? 33.668 -3.746 -36.308 1.00 83.88 326 LEU A CA 1
ATOM 2458 C C . LEU A 1 326 ? 35.202 -3.787 -36.293 1.00 83.88 326 LEU A C 1
ATOM 2460 O O . LEU A 1 326 ? 35.786 -4.173 -35.289 1.00 83.88 326 LEU A O 1
ATOM 2464 N N . ASP A 1 327 ? 35.858 -3.328 -37.360 1.00 83.94 327 ASP A N 1
ATOM 2465 C CA . ASP A 1 327 ? 37.326 -3.290 -37.452 1.00 83.94 327 ASP A CA 1
ATOM 2466 C C . ASP A 1 327 ? 37.979 -2.337 -36.436 1.00 83.94 327 ASP A C 1
ATOM 2468 O O . ASP A 1 327 ? 39.175 -2.441 -36.183 1.00 83.94 327 ASP A O 1
ATOM 2472 N N . ARG A 1 328 ? 37.207 -1.411 -35.853 1.00 83.56 328 ARG A N 1
ATOM 2473 C CA . ARG A 1 328 ? 37.652 -0.519 -34.768 1.00 83.56 328 ARG A CA 1
ATOM 2474 C C . ARG A 1 328 ? 37.500 -1.144 -33.378 1.00 83.56 328 ARG A C 1
ATOM 2476 O O . ARG A 1 328 ? 37.907 -0.530 -32.399 1.00 83.56 328 ARG A O 1
ATOM 2483 N N . CYS A 1 329 ? 36.879 -2.318 -33.274 1.00 78.94 329 CYS A N 1
ATOM 2484 C CA . CYS A 1 329 ? 36.645 -2.981 -32.000 1.00 78.94 329 CYS A CA 1
ATOM 2485 C C . CYS A 1 329 ? 37.912 -3.710 -31.525 1.00 78.94 329 CYS A C 1
ATOM 2487 O O . CYS A 1 329 ? 38.259 -4.768 -32.044 1.00 78.94 329 CYS A O 1
ATOM 2489 N N . ASP A 1 330 ? 38.549 -3.191 -30.475 1.00 70.00 330 ASP A N 1
ATOM 2490 C CA . ASP A 1 330 ? 39.732 -3.794 -29.839 1.00 70.00 330 ASP A CA 1
ATOM 2491 C C . ASP A 1 330 ? 39.362 -4.741 -28.672 1.00 70.00 330 ASP A C 1
ATOM 2493 O O . ASP A 1 330 ? 40.034 -4.799 -27.640 1.00 70.00 330 ASP A O 1
ATOM 2497 N N . SER A 1 331 ? 38.259 -5.490 -28.786 1.00 67.50 331 SER A N 1
ATOM 2498 C CA . SER A 1 331 ? 37.813 -6.406 -27.726 1.00 67.50 331 SER A CA 1
ATOM 2499 C C . SER A 1 331 ? 38.424 -7.802 -27.878 1.00 67.50 331 SER A C 1
ATOM 2501 O O . SER A 1 331 ? 38.062 -8.567 -28.773 1.00 67.50 331 SER A O 1
ATOM 2503 N N . ALA A 1 332 ? 39.298 -8.183 -26.939 1.00 64.56 332 ALA A N 1
ATOM 2504 C CA . ALA A 1 332 ? 39.875 -9.531 -26.861 1.00 64.56 332 ALA A CA 1
ATOM 2505 C C . ALA A 1 332 ? 38.810 -10.635 -26.686 1.00 64.56 332 ALA A C 1
ATOM 2507 O O . ALA A 1 332 ? 38.998 -11.761 -27.141 1.00 64.56 332 ALA A O 1
ATOM 2508 N N . GLN A 1 333 ? 37.677 -10.308 -26.056 1.00 59.47 333 GLN A N 1
ATOM 2509 C CA . GLN A 1 333 ? 36.561 -11.232 -25.849 1.00 59.47 333 GLN A CA 1
ATOM 2510 C C . GLN A 1 333 ? 35.816 -11.512 -27.162 1.00 59.47 333 GLN A C 1
ATOM 2512 O O . GLN A 1 333 ? 35.484 -12.659 -27.444 1.00 59.47 333 GLN A O 1
ATOM 2517 N N . LEU A 1 334 ? 35.626 -10.489 -27.999 1.00 62.94 334 LEU A N 1
ATOM 2518 C CA . LEU A 1 334 ? 35.024 -10.624 -29.329 1.00 62.94 334 LEU A CA 1
ATOM 2519 C C . LEU A 1 334 ? 35.975 -11.296 -30.318 1.00 62.94 334 LEU A C 1
ATOM 2521 O O . LEU A 1 334 ? 35.563 -12.175 -31.071 1.00 62.94 334 LEU A O 1
ATOM 2525 N N . ALA A 1 335 ? 37.264 -10.958 -30.246 1.00 61.84 335 ALA A N 1
ATOM 2526 C CA . ALA A 1 335 ? 38.312 -11.620 -31.012 1.00 61.84 335 ALA A CA 1
ATOM 2527 C C . ALA A 1 335 ? 38.415 -13.120 -30.692 1.00 61.84 335 ALA A C 1
ATOM 2529 O O . ALA A 1 335 ? 38.726 -13.894 -31.588 1.00 61.84 335 ALA A O 1
ATOM 2530 N N . GLY A 1 336 ? 38.134 -13.529 -29.447 1.00 57.81 336 GLY A N 1
ATOM 2531 C CA . GLY A 1 336 ? 38.095 -14.931 -29.021 1.00 57.81 336 GLY A CA 1
ATOM 2532 C C . GLY A 1 336 ? 36.835 -15.700 -29.442 1.00 57.81 336 GLY A C 1
ATOM 2533 O O . GLY A 1 336 ? 36.884 -16.921 -29.544 1.00 57.81 336 GLY A O 1
ATOM 2534 N N . TRP A 1 337 ? 35.721 -15.010 -29.706 1.00 56.31 337 TRP A N 1
ATOM 2535 C CA . TRP A 1 337 ? 34.469 -15.623 -30.178 1.00 56.31 337 TRP A CA 1
ATOM 2536 C C . TRP A 1 337 ? 34.400 -15.733 -31.707 1.00 56.31 337 TRP A C 1
ATOM 2538 O O . TRP A 1 337 ? 33.821 -16.681 -32.225 1.00 56.31 337 TRP A O 1
ATOM 2548 N N . LEU A 1 338 ? 35.067 -14.832 -32.434 1.00 58.09 338 LEU A N 1
ATOM 2549 C CA . LEU A 1 338 ? 35.222 -14.858 -33.898 1.00 58.09 338 LEU A CA 1
ATOM 2550 C C . LEU A 1 338 ? 36.237 -15.927 -34.397 1.00 58.09 338 LEU A C 1
ATOM 2552 O O . LEU A 1 338 ? 36.795 -15.792 -35.484 1.00 58.09 338 LEU A O 1
ATOM 2556 N N . VAL A 1 339 ? 36.534 -16.968 -33.601 1.00 51.59 339 VAL A N 1
ATOM 2557 C CA . VAL A 1 339 ? 37.653 -17.921 -33.819 1.00 51.59 339 VAL A CA 1
ATOM 2558 C C . VAL A 1 339 ? 37.277 -19.164 -34.641 1.00 51.59 339 VAL A C 1
ATOM 2560 O O . VAL A 1 339 ? 38.153 -19.960 -34.970 1.00 51.59 339 VAL A O 1
ATOM 2563 N N . GLU A 1 340 ? 36.036 -19.298 -35.105 1.00 53.41 340 GLU A N 1
ATOM 2564 C CA . GLU A 1 340 ? 35.740 -20.185 -36.243 1.00 53.41 340 GLU A CA 1
ATOM 2565 C C . GLU A 1 340 ? 35.443 -19.338 -37.485 1.00 53.41 340 GLU A C 1
ATOM 2567 O O . GLU A 1 340 ? 34.282 -19.095 -37.806 1.00 53.41 340 GLU A O 1
ATOM 2572 N N . PRO A 1 341 ? 36.486 -18.829 -38.172 1.00 52.97 341 PRO A N 1
ATOM 2573 C CA . PRO A 1 341 ? 36.308 -17.860 -39.232 1.00 52.97 341 PRO A CA 1
ATOM 2574 C C . PRO A 1 341 ? 35.757 -18.569 -40.466 1.00 52.97 341 PRO A C 1
ATOM 2576 O O . PRO A 1 341 ? 36.464 -19.305 -41.156 1.00 52.97 341 PRO A O 1
ATOM 2579 N N . SER A 1 342 ? 34.508 -18.269 -40.800 1.00 52.94 342 SER A N 1
ATOM 2580 C CA . SER A 1 342 ? 33.957 -18.535 -42.132 1.00 52.94 342 SER A CA 1
ATOM 2581 C C . SER A 1 342 ? 34.642 -17.682 -43.221 1.00 52.94 342 SER A C 1
ATOM 2583 O O . SER A 1 342 ? 34.445 -17.905 -44.415 1.00 52.94 342 SER A O 1
ATOM 2585 N N . GLY A 1 343 ? 35.483 -16.721 -42.812 1.00 56.34 343 GLY A N 1
ATOM 2586 C CA . GLY A 1 343 ? 36.133 -15.725 -43.664 1.00 56.34 343 GLY A CA 1
ATOM 2587 C C . GLY A 1 343 ? 35.318 -14.436 -43.803 1.00 56.34 343 GLY A C 1
ATOM 2588 O O . GLY A 1 343 ? 35.866 -13.430 -44.251 1.00 56.34 343 GLY A O 1
ATOM 2589 N N . ASP A 1 344 ? 34.054 -14.439 -43.363 1.00 66.75 344 ASP A N 1
ATOM 2590 C CA . ASP A 1 344 ? 33.153 -13.286 -43.356 1.00 66.75 344 ASP A CA 1
ATOM 2591 C C . ASP A 1 344 ? 32.811 -12.874 -41.914 1.00 66.75 344 ASP A C 1
ATOM 2593 O O . ASP A 1 344 ? 31.911 -13.413 -41.268 1.00 66.75 344 ASP A O 1
ATOM 2597 N N . ARG A 1 345 ? 33.528 -11.860 -41.416 1.00 62.56 345 ARG A N 1
ATOM 2598 C CA . ARG A 1 345 ? 33.361 -11.340 -40.050 1.00 62.56 345 ARG A CA 1
ATOM 2599 C C . ARG A 1 345 ? 31.953 -10.801 -39.772 1.00 62.56 345 ARG A C 1
ATOM 2601 O O . ARG A 1 345 ? 31.548 -10.781 -38.612 1.00 62.56 345 ARG A O 1
ATOM 2608 N N . LEU A 1 346 ? 31.207 -10.362 -40.792 1.00 59.44 346 LEU A N 1
ATOM 2609 C CA . LEU A 1 346 ? 29.827 -9.890 -40.618 1.00 59.44 346 LEU A CA 1
ATOM 2610 C C . LEU A 1 346 ? 28.856 -11.063 -40.469 1.00 59.44 346 LEU A C 1
ATOM 2612 O O . LEU A 1 346 ? 27.916 -10.981 -39.677 1.00 59.44 346 LEU A O 1
ATOM 2616 N N . ALA A 1 347 ? 29.094 -12.164 -41.184 1.00 59.25 347 ALA A N 1
ATOM 2617 C CA . ALA A 1 347 ? 28.324 -13.395 -41.021 1.00 59.25 347 ALA A CA 1
ATOM 2618 C C . ALA A 1 347 ? 28.522 -14.005 -39.621 1.00 59.25 347 ALA A C 1
ATOM 2620 O O . ALA A 1 347 ? 27.554 -14.439 -38.988 1.00 59.25 347 ALA A O 1
ATOM 2621 N N . ASP A 1 348 ? 29.752 -13.960 -39.106 1.00 60.38 348 ASP A N 1
ATOM 2622 C CA . ASP A 1 348 ? 30.086 -14.457 -37.769 1.00 60.38 348 ASP A CA 1
ATOM 2623 C C . ASP A 1 348 ? 29.461 -13.571 -36.661 1.00 60.38 348 ASP A C 1
ATOM 2625 O O . ASP A 1 348 ? 28.973 -14.082 -35.651 1.00 60.38 348 ASP A O 1
ATOM 2629 N N . LEU A 1 349 ? 29.348 -12.251 -36.883 1.00 58.75 349 LEU A N 1
ATOM 2630 C CA . LEU A 1 349 ? 28.642 -11.314 -35.991 1.00 58.75 349 LEU A CA 1
ATOM 2631 C C . LEU A 1 349 ? 27.141 -11.642 -35.866 1.00 58.75 349 LEU A C 1
ATOM 2633 O O . LEU A 1 349 ? 26.587 -11.616 -34.768 1.00 58.75 349 LEU A O 1
ATOM 2637 N N . CYS A 1 350 ? 26.482 -12.007 -36.971 1.00 54.41 350 CYS A N 1
ATOM 2638 C CA . CYS A 1 350 ? 25.071 -12.412 -36.972 1.00 54.41 350 CYS A CA 1
ATOM 2639 C C . CYS A 1 350 ? 24.814 -13.693 -36.156 1.00 54.41 350 CYS A C 1
ATOM 2641 O O . CYS A 1 350 ? 23.708 -13.881 -35.647 1.00 54.41 350 CYS A O 1
ATOM 2643 N N . CYS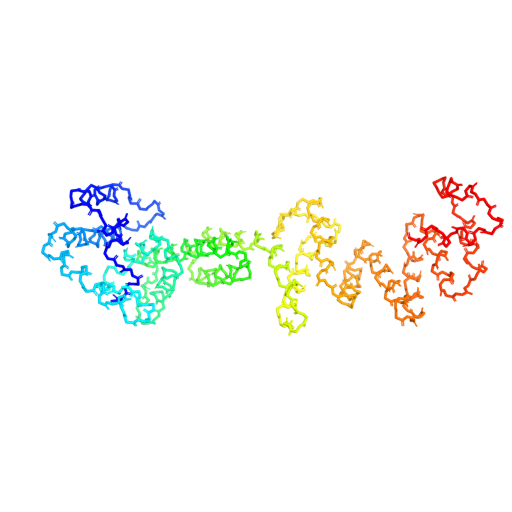 A 1 351 ? 25.818 -14.565 -36.008 1.00 51.25 351 CYS A N 1
ATOM 2644 C CA . CYS A 1 351 ? 25.722 -15.765 -35.175 1.00 51.25 351 CYS A CA 1
ATOM 2645 C C . CYS A 1 351 ? 25.799 -15.443 -33.671 1.00 51.25 351 CYS A C 1
ATOM 2647 O O . CYS A 1 351 ? 25.196 -16.159 -32.873 1.00 51.25 351 CYS A O 1
ATOM 2649 N N . CYS A 1 352 ? 26.470 -14.350 -33.291 1.00 44.00 352 CYS A N 1
ATOM 2650 C CA . CYS A 1 352 ? 26.564 -13.868 -31.908 1.00 44.00 352 CYS A CA 1
ATOM 2651 C C . CYS A 1 352 ? 25.272 -13.210 -31.389 1.00 44.00 352 CYS A C 1
ATOM 2653 O O . CYS A 1 352 ? 25.098 -13.091 -30.181 1.00 44.00 352 CYS A O 1
ATOM 2655 N N . CYS A 1 353 ? 24.365 -12.786 -32.274 1.00 46.03 353 CYS A N 1
ATOM 2656 C CA . CYS A 1 353 ? 23.104 -12.127 -31.909 1.00 46.03 353 CYS A CA 1
ATOM 2657 C C . CYS A 1 353 ? 21.912 -13.091 -31.724 1.00 46.03 353 CYS A C 1
ATOM 2659 O O . CYS A 1 353 ? 20.770 -12.628 -31.720 1.00 46.03 353 CYS A O 1
ATOM 2661 N N . ARG A 1 354 ? 22.152 -14.409 -31.635 1.00 34.16 354 ARG A N 1
ATOM 2662 C CA . ARG A 1 354 ? 21.109 -15.432 -31.444 1.00 34.16 354 ARG A CA 1
ATOM 2663 C C . ARG A 1 354 ? 20.644 -15.590 -30.004 1.00 34.16 354 ARG A C 1
ATOM 2665 O O . ARG A 1 354 ? 21.502 -15.557 -29.097 1.00 34.16 354 ARG A O 1
#

InterPro domains:
  IPR044685 Plastid division protein CDP1-like [PTHR33925] (2-326)
  IPR058032 Plastid division protein CDP1-like, 1st alpha solenoid domain [PF25515] (85-227)